Protein AF-A0A8J2F580-F1 (afdb_monomer_lite)

Foldseek 3Di:
DAEAEEEEEAEAAPFAPVRLVQWFAQVVLQVLCVVQQPNHNHYHDHGAPVRHLQALVRRLVVVLVVLQVSLLVVVVVVVVVVVVVVVVDDDPDDDDDDLDPQAEAEYEYEYEYEAAHSGLLSVLVVLLPQAPVCCCVRRNDQDQDPSGHTYRYHYDQYEYERQLDFAALLPDPSSQPSQSHQRHPPPPHGDHRPLVSSLVRHQAYEYEYEPAAPPHDVVRLVCVCVSNVAQEFEDDPPDDPGPDPDDDVVNVPCVPRGHYYYYYPCHSSRHNHDVPVSVVVSVVSVVVVVD

pLDDT: mean 84.62, std 18.16, range [32.97, 98.81]

Radius of gyration: 21.24 Å; chains: 1; bounding box: 41×41×72 Å

Sequence (291 aa):
MPRINIAMILPGNGCDEDTLVGANWYLWLAQQLQTCVPNLSSVICKPMPDPDVARASVWIPFVVKSLREEIEDHLANELEVEDVSEVVGAPVGQEHGARPPRSTKKANISLLLLGHSSGAQCLMRLAEVMDPAFLRENLCPNYNDAAGTSFEVLCTKPVFYLISPCVTHLNNSNELESGYYPKQPNGLPDKPWQWERMRGNAGKIFSICGSDDPFIPRREFDEVASCLDLVMRNNQHGNDHGDEITPNPKKENRNGFYQAIVFENKGHFMQQTCPELLQLLVQEFASWDQH

Structure (mmCIF, N/CA/C/O backbone):
data_AF-A0A8J2F580-F1
#
_entry.id   AF-A0A8J2F580-F1
#
loop_
_atom_site.group_PDB
_atom_site.id
_atom_site.type_symbol
_atom_site.label_atom_id
_atom_site.label_alt_id
_atom_site.label_comp_id
_atom_site.label_asym_id
_atom_site.label_entity_id
_atom_site.label_seq_id
_atom_site.pdbx_PDB_ins_code
_atom_site.Cartn_x
_atom_site.Cartn_y
_atom_site.Cartn_z
_atom_site.occupancy
_atom_site.B_iso_or_equiv
_atom_site.auth_seq_id
_atom_site.auth_comp_id
_atom_site.auth_asym_id
_atom_site.auth_atom_id
_atom_site.pdbx_PDB_model_num
ATOM 1 N N . MET A 1 1 ? -20.310 4.568 18.227 1.00 70.12 1 MET A N 1
ATOM 2 C CA . MET A 1 1 ? -19.281 3.514 18.128 1.00 70.12 1 MET A CA 1
ATOM 3 C C . MET A 1 1 ? -18.066 4.172 17.509 1.00 70.12 1 MET A C 1
ATOM 5 O O . MET A 1 1 ? -18.244 4.703 16.415 1.00 70.12 1 MET A O 1
ATOM 9 N N . PRO A 1 2 ? -16.913 4.229 18.195 1.00 76.25 2 PRO A N 1
ATOM 10 C CA . PRO A 1 2 ? -15.716 4.856 17.650 1.00 76.25 2 PRO A CA 1
ATOM 11 C C . PRO A 1 2 ? -15.358 4.229 16.305 1.00 76.25 2 PRO A C 1
ATOM 13 O O . PRO A 1 2 ? -15.434 3.006 16.129 1.00 76.25 2 PRO A O 1
ATOM 16 N N . ARG A 1 3 ? -15.029 5.090 15.344 1.00 86.94 3 ARG A N 1
ATOM 17 C CA . ARG A 1 3 ? -14.562 4.706 14.018 1.00 86.94 3 ARG A CA 1
ATOM 18 C C . ARG A 1 3 ? -13.135 5.208 13.874 1.00 86.94 3 ARG A C 1
ATOM 20 O O . ARG A 1 3 ? -12.896 6.408 13.920 1.00 86.94 3 ARG A O 1
ATOM 27 N N . ILE A 1 4 ? -12.220 4.263 13.721 1.00 90.81 4 ILE A N 1
ATOM 28 C CA . ILE A 1 4 ? -10.793 4.499 13.573 1.00 90.81 4 ILE A CA 1
ATOM 29 C C . ILE A 1 4 ? -10.463 4.300 12.098 1.00 90.81 4 ILE A C 1
ATOM 31 O O . ILE A 1 4 ? -10.536 3.194 11.559 1.00 90.81 4 ILE A O 1
ATOM 35 N N . ASN A 1 5 ? -10.149 5.403 11.440 1.00 93.38 5 ASN A N 1
ATOM 36 C CA . ASN A 1 5 ? -9.862 5.479 10.021 1.00 93.38 5 ASN A CA 1
ATOM 37 C C . ASN A 1 5 ? -8.364 5.747 9.872 1.00 93.38 5 ASN A C 1
ATOM 39 O O . ASN A 1 5 ? -7.904 6.832 10.219 1.00 93.38 5 ASN A O 1
ATOM 43 N N . ILE A 1 6 ? -7.603 4.767 9.386 1.00 95.06 6 ILE A N 1
ATOM 44 C CA . ILE A 1 6 ? -6.142 4.871 9.275 1.00 95.06 6 ILE A CA 1
ATOM 45 C C . ILE A 1 6 ? -5.736 4.785 7.808 1.00 95.06 6 ILE A C 1
ATOM 47 O O . ILE A 1 6 ? -6.127 3.858 7.091 1.00 95.06 6 ILE A O 1
ATOM 51 N N . ALA A 1 7 ? -4.907 5.736 7.385 1.00 97.38 7 ALA A N 1
ATOM 52 C CA . ALA A 1 7 ? -4.159 5.653 6.140 1.00 97.38 7 ALA A CA 1
ATOM 53 C C . ALA A 1 7 ? -2.706 5.269 6.437 1.00 97.38 7 ALA A C 1
ATOM 55 O O . ALA A 1 7 ? -2.102 5.825 7.350 1.00 97.38 7 ALA A O 1
ATOM 56 N N . MET A 1 8 ? -2.115 4.367 5.658 1.00 98.38 8 MET A N 1
ATOM 57 C CA . MET A 1 8 ? -0.682 4.074 5.746 1.00 98.38 8 MET A CA 1
ATOM 58 C C . MET A 1 8 ? -0.025 4.180 4.374 1.00 98.38 8 MET A C 1
ATOM 60 O O . MET A 1 8 ? -0.497 3.571 3.417 1.00 98.38 8 MET A O 1
ATOM 64 N N . ILE A 1 9 ? 1.068 4.938 4.292 1.00 98.69 9 ILE A N 1
ATOM 65 C CA . ILE A 1 9 ? 1.869 5.138 3.081 1.00 98.69 9 ILE A CA 1
ATOM 66 C C . ILE A 1 9 ? 3.188 4.375 3.239 1.00 98.69 9 ILE A C 1
ATOM 68 O O . ILE A 1 9 ? 3.976 4.664 4.138 1.00 98.69 9 ILE A O 1
ATOM 72 N N . LEU A 1 10 ? 3.422 3.403 2.356 1.00 98.56 10 LEU A N 1
ATOM 73 C CA . LEU A 1 10 ? 4.652 2.624 2.268 1.00 98.56 10 LEU A CA 1
ATOM 74 C C . LEU A 1 10 ? 5.475 3.146 1.082 1.00 98.56 10 LEU A C 1
ATOM 76 O O . LEU A 1 10 ? 4.998 3.080 -0.061 1.00 98.56 10 LEU A O 1
ATOM 80 N N . PRO A 1 11 ? 6.697 3.645 1.320 1.00 98.19 11 PRO A N 1
ATOM 81 C CA . PRO A 1 11 ? 7.556 4.121 0.251 1.00 98.19 11 PRO A CA 1
ATOM 82 C C . PRO A 1 11 ? 8.119 2.957 -0.583 1.00 98.19 11 PRO A C 1
ATOM 84 O O . PRO A 1 11 ? 8.001 1.783 -0.222 1.00 98.19 11 PRO A O 1
ATOM 87 N N . GLY A 1 12 ? 8.778 3.298 -1.690 1.00 97.25 12 GLY A N 1
ATOM 88 C CA . GLY A 1 12 ? 9.752 2.411 -2.327 1.00 97.25 12 GLY A CA 1
ATOM 89 C C . GLY A 1 12 ? 10.979 2.191 -1.436 1.00 97.25 12 GLY A C 1
ATOM 90 O O . GLY A 1 12 ? 11.160 2.877 -0.426 1.00 97.25 12 GLY A O 1
ATOM 91 N N . ASN A 1 13 ? 11.826 1.232 -1.803 1.00 96.38 13 ASN A N 1
ATOM 92 C CA . ASN A 1 13 ? 13.110 1.042 -1.137 1.00 96.38 13 ASN A CA 1
ATOM 93 C C . ASN A 1 13 ? 14.018 2.289 -1.270 1.00 96.38 13 ASN A C 1
ATOM 95 O O . ASN A 1 13 ? 13.773 3.190 -2.072 1.00 96.38 13 ASN A O 1
ATOM 99 N N . GLY A 1 14 ? 15.057 2.361 -0.442 1.00 93.75 14 GLY A N 1
ATOM 100 C CA . GLY A 1 14 ? 15.978 3.496 -0.338 1.00 93.75 14 GLY A CA 1
ATOM 101 C C . GLY A 1 14 ? 15.431 4.695 0.445 1.00 93.75 14 GLY A C 1
ATOM 102 O O . GLY A 1 14 ? 16.019 5.767 0.367 1.00 93.75 14 GLY A O 1
ATOM 103 N N . CYS A 1 15 ? 14.311 4.537 1.164 1.00 91.31 15 CYS A N 1
ATOM 104 C CA . CYS A 1 15 ? 13.717 5.580 2.010 1.00 91.31 15 CYS A CA 1
ATOM 105 C C . CYS A 1 15 ? 13.932 5.275 3.504 1.00 91.31 15 CYS A C 1
ATOM 107 O O . CYS A 1 15 ? 13.129 4.578 4.132 1.00 91.31 15 CYS A O 1
ATOM 109 N N . ASP A 1 16 ? 15.020 5.803 4.054 1.00 91.62 16 ASP A N 1
ATOM 110 C CA . ASP A 1 16 ? 15.358 5.815 5.481 1.00 91.62 16 ASP A CA 1
ATOM 111 C C . ASP A 1 16 ? 14.847 7.082 6.204 1.00 91.62 16 ASP A C 1
ATOM 113 O O . ASP A 1 16 ? 14.053 7.852 5.657 1.00 91.62 16 ASP A O 1
ATOM 117 N N . GLU A 1 17 ? 15.270 7.279 7.459 1.00 89.62 17 GLU A N 1
ATOM 118 C CA . GLU A 1 17 ? 14.898 8.436 8.291 1.00 89.62 17 GLU A CA 1
ATOM 119 C C . GLU A 1 17 ? 15.232 9.784 7.632 1.00 89.62 17 GLU A C 1
ATOM 121 O O . GLU A 1 17 ? 14.407 10.700 7.664 1.00 89.62 17 GLU A O 1
ATOM 126 N N . ASP A 1 18 ? 16.399 9.895 6.996 1.00 88.88 18 ASP A N 1
ATOM 127 C CA . ASP A 1 18 ? 16.894 11.150 6.426 1.00 88.88 18 ASP A CA 1
ATOM 128 C C . ASP A 1 18 ? 16.306 11.418 5.034 1.00 88.88 18 ASP A C 1
ATOM 130 O O . ASP A 1 18 ? 16.056 12.563 4.646 1.00 88.88 18 ASP A O 1
ATOM 134 N N . THR A 1 19 ? 16.072 10.358 4.264 1.00 90.50 19 THR A N 1
ATOM 135 C CA . THR A 1 19 ? 15.665 10.453 2.859 1.00 90.50 19 THR A CA 1
ATOM 136 C C . THR A 1 19 ? 14.156 10.523 2.678 1.00 90.50 19 THR A C 1
ATOM 138 O O . THR A 1 19 ? 13.705 11.197 1.750 1.00 90.50 19 THR A O 1
ATOM 141 N N . LEU A 1 20 ? 13.355 9.925 3.573 1.00 93.06 20 LEU A N 1
ATOM 142 C CA . LEU A 1 20 ? 11.891 9.937 3.461 1.00 93.06 20 LEU A CA 1
ATOM 143 C C . LEU A 1 20 ? 11.325 11.362 3.372 1.00 93.06 20 LEU A C 1
ATOM 145 O O . LEU A 1 20 ? 10.371 11.600 2.630 1.00 93.06 20 LEU A O 1
ATOM 149 N N . VAL A 1 21 ? 11.922 12.316 4.095 1.00 88.88 21 VAL A N 1
ATOM 150 C CA . VAL A 1 21 ? 11.420 13.696 4.191 1.00 88.88 21 VAL A CA 1
ATOM 151 C C . VAL A 1 21 ? 11.396 14.417 2.846 1.00 88.88 21 VAL A C 1
ATOM 153 O O . VAL A 1 21 ? 10.494 15.212 2.586 1.00 88.88 21 VAL A O 1
ATOM 156 N N . GLY A 1 22 ? 12.376 14.127 1.994 1.00 87.94 22 GLY A N 1
ATOM 157 C CA . GLY A 1 22 ? 12.490 14.686 0.652 1.00 87.94 22 GLY A CA 1
ATOM 158 C C . GLY A 1 22 ? 12.208 13.669 -0.449 1.00 87.94 22 GLY A C 1
ATOM 159 O O . GLY A 1 22 ? 12.564 13.930 -1.595 1.00 87.94 22 GLY A O 1
ATOM 160 N N . ALA A 1 23 ? 11.646 12.500 -0.135 1.00 91.56 23 ALA A N 1
ATOM 161 C CA . ALA A 1 23 ? 11.395 11.457 -1.119 1.00 91.56 23 ALA A CA 1
ATOM 162 C C . ALA A 1 23 ? 9.974 11.554 -1.672 1.00 91.56 23 ALA A C 1
ATOM 164 O O . ALA A 1 23 ? 8.995 11.324 -0.958 1.00 91.56 23 ALA A O 1
ATOM 165 N N . ASN A 1 24 ? 9.885 11.781 -2.984 1.00 95.88 24 ASN A N 1
ATOM 166 C CA . ASN A 1 24 ? 8.651 11.702 -3.759 1.00 95.88 24 ASN A CA 1
ATOM 167 C C . ASN A 1 24 ? 7.486 12.429 -3.053 1.00 95.88 24 ASN A C 1
ATOM 169 O O . ASN A 1 24 ? 7.663 13.448 -2.396 1.00 95.88 24 ASN A O 1
ATOM 173 N N . TRP A 1 25 ? 6.270 11.916 -3.188 1.00 97.31 25 TRP A N 1
ATOM 174 C CA . TRP A 1 25 ? 5.055 12.549 -2.690 1.00 97.31 25 TRP A CA 1
ATOM 175 C C . TRP A 1 25 ? 4.676 12.124 -1.268 1.00 97.31 25 TRP A C 1
ATOM 177 O O . TRP A 1 25 ? 3.626 12.549 -0.796 1.00 97.31 25 TRP A O 1
ATOM 187 N N . TYR A 1 26 ? 5.459 11.280 -0.586 1.00 97.62 26 TYR A N 1
ATOM 188 C CA . TYR A 1 26 ? 4.983 10.547 0.595 1.00 97.62 26 TYR A CA 1
ATOM 189 C C . TYR A 1 26 ? 4.587 11.466 1.756 1.00 97.62 26 TYR A C 1
ATOM 191 O O . TYR A 1 26 ? 3.425 11.465 2.166 1.00 97.62 26 TYR A O 1
ATOM 199 N N . LEU A 1 27 ? 5.518 12.291 2.254 1.00 96.56 27 LEU A N 1
ATOM 200 C CA . LEU A 1 27 ? 5.221 13.209 3.360 1.00 96.56 27 LEU A CA 1
ATOM 201 C C . LEU A 1 27 ? 4.248 14.309 2.950 1.00 96.56 27 LEU A C 1
ATOM 203 O O . LEU A 1 27 ? 3.363 14.660 3.730 1.00 96.56 27 LEU A O 1
ATOM 207 N N . TRP A 1 28 ? 4.382 14.829 1.728 1.00 97.31 28 TRP A N 1
ATOM 208 C CA . TRP A 1 28 ? 3.441 15.809 1.201 1.00 97.31 28 TRP A CA 1
ATOM 209 C C . TRP A 1 28 ? 2.013 15.251 1.227 1.00 97.31 28 TRP A C 1
ATOM 211 O O . TRP A 1 28 ? 1.114 15.889 1.770 1.00 97.31 28 TRP A O 1
ATOM 221 N N . LEU A 1 29 ? 1.804 14.036 0.713 1.00 97.44 29 LEU A N 1
ATOM 222 C CA . LEU A 1 29 ? 0.489 13.409 0.675 1.00 97.44 29 LEU A CA 1
ATOM 223 C C . LEU A 1 29 ? -0.026 13.136 2.086 1.00 97.44 29 LEU A C 1
ATOM 225 O O . LEU A 1 29 ? -1.194 13.402 2.350 1.00 97.44 29 LEU A O 1
ATOM 229 N N . ALA A 1 30 ? 0.831 12.664 2.996 1.00 97.06 30 ALA A N 1
ATOM 230 C CA . ALA A 1 30 ? 0.447 12.439 4.384 1.00 97.06 30 ALA A CA 1
ATOM 231 C C . ALA A 1 30 ? -0.105 13.716 5.039 1.00 97.06 30 ALA A C 1
ATOM 233 O O . ALA A 1 30 ? -1.183 13.701 5.633 1.00 97.06 30 ALA A O 1
ATOM 234 N N . GLN A 1 31 ? 0.589 14.843 4.850 1.00 96.25 31 GLN A N 1
ATOM 235 C CA . GLN A 1 31 ? 0.160 16.152 5.347 1.00 96.25 31 GLN A CA 1
ATOM 236 C C . GLN A 1 31 ? -1.157 16.611 4.708 1.00 96.25 31 GLN A C 1
ATOM 238 O O . GLN A 1 31 ? -2.032 17.132 5.403 1.00 96.25 31 GLN A O 1
ATOM 243 N N . GLN A 1 32 ? -1.320 16.415 3.395 1.00 96.69 32 GLN A N 1
ATOM 244 C CA . GLN A 1 32 ? -2.557 16.781 2.703 1.00 96.69 32 GLN A CA 1
ATOM 245 C C . GLN A 1 32 ? -3.743 15.935 3.170 1.00 96.69 32 GLN A C 1
ATOM 247 O O . GLN A 1 32 ? -4.804 16.486 3.444 1.00 96.69 32 GLN A O 1
ATOM 252 N N . LEU A 1 33 ? -3.571 14.619 3.315 1.00 95.25 33 LEU A N 1
ATOM 253 C CA . LEU A 1 33 ? -4.624 13.730 3.807 1.00 95.25 33 LEU A CA 1
ATOM 254 C C . LEU A 1 33 ? -5.063 14.122 5.219 1.00 95.25 33 LEU A C 1
ATOM 256 O O . LEU A 1 33 ? -6.258 14.278 5.455 1.00 95.25 33 LEU A O 1
ATOM 260 N N . GLN A 1 34 ? -4.110 14.378 6.119 1.00 93.31 34 GLN A N 1
ATOM 261 C CA . GLN A 1 34 ? -4.413 14.805 7.486 1.00 93.31 34 GLN A CA 1
ATOM 262 C C . GLN A 1 34 ? -5.158 16.150 7.542 1.00 93.31 34 GLN A C 1
ATOM 264 O O . GLN A 1 34 ? -5.938 16.387 8.461 1.00 93.31 34 GLN A O 1
ATOM 269 N N . THR A 1 35 ? -4.921 17.031 6.565 1.00 92.31 35 THR A N 1
ATOM 270 C CA . THR A 1 35 ? -5.541 18.364 6.498 1.00 92.31 35 THR A CA 1
ATOM 271 C C . THR A 1 35 ? -6.919 18.335 5.835 1.00 92.31 35 THR A C 1
ATOM 273 O O . THR A 1 35 ? -7.827 19.050 6.252 1.00 92.31 35 THR A O 1
ATOM 276 N N . CYS A 1 36 ? -7.076 17.550 4.769 1.00 90.00 36 CYS A N 1
ATOM 277 C CA . CYS A 1 36 ? -8.236 17.618 3.882 1.00 90.00 36 CYS A CA 1
ATOM 278 C C . CYS A 1 36 ? -9.274 16.516 4.126 1.00 90.00 36 CYS A C 1
ATOM 280 O O . CYS A 1 36 ? -10.370 16.608 3.573 1.00 90.00 36 CYS A O 1
ATOM 282 N N . VAL A 1 37 ? -8.963 15.491 4.927 1.00 89.38 37 VAL A N 1
ATOM 283 C CA . VAL A 1 37 ? -9.884 14.389 5.236 1.00 89.38 37 VAL A CA 1
ATOM 284 C C . VAL A 1 37 ? -10.330 14.485 6.702 1.00 89.38 37 VAL A C 1
ATOM 286 O O . VAL A 1 37 ? -9.620 14.015 7.588 1.00 89.38 37 VAL A O 1
ATOM 289 N N . PRO A 1 38 ? -11.508 15.074 6.991 1.00 83.88 38 PRO A N 1
ATOM 290 C CA . PRO A 1 38 ? -11.909 15.410 8.361 1.00 83.88 38 PRO A CA 1
ATOM 291 C C . PRO A 1 38 ? -12.118 14.193 9.272 1.00 83.88 38 PRO A C 1
ATOM 293 O O . PRO A 1 38 ? -11.951 14.308 10.481 1.00 83.88 38 PRO A O 1
ATOM 296 N N . ASN A 1 39 ? -12.457 13.033 8.705 1.00 86.44 39 ASN A N 1
ATOM 297 C CA . ASN A 1 39 ? -12.734 11.810 9.462 1.00 86.44 39 ASN A CA 1
ATOM 298 C C . ASN A 1 39 ? -11.556 10.826 9.465 1.00 86.44 39 ASN A C 1
ATOM 300 O O . ASN A 1 39 ? -11.742 9.658 9.798 1.00 86.44 39 ASN A O 1
ATOM 304 N N . LEU A 1 40 ? -10.359 11.264 9.069 1.00 91.75 40 LEU A N 1
ATOM 305 C CA . LEU A 1 40 ? -9.150 10.448 9.112 1.00 91.75 40 LEU A CA 1
ATOM 306 C C . LEU A 1 40 ? -8.513 10.543 10.499 1.00 91.75 40 LEU A C 1
ATOM 308 O O . LEU A 1 40 ? -8.068 11.613 10.909 1.00 91.75 40 LEU A O 1
ATOM 312 N N . SER A 1 41 ? -8.482 9.424 11.221 1.00 92.88 41 SER A N 1
ATOM 313 C CA . SER A 1 41 ? -7.955 9.363 12.587 1.00 92.88 41 SER A CA 1
ATOM 314 C C . SER A 1 41 ? -6.438 9.535 12.608 1.00 92.88 41 SER A C 1
ATOM 316 O O . SER A 1 41 ? -5.928 10.255 13.461 1.00 92.88 41 SER A O 1
ATOM 318 N N . SER A 1 42 ? -5.733 8.910 11.659 1.00 95.00 42 SER A N 1
ATOM 319 C CA . SER A 1 42 ? -4.276 9.005 11.550 1.00 95.00 42 SER A CA 1
ATOM 320 C C . SER A 1 42 ? -3.771 8.699 10.137 1.00 95.00 42 SER A C 1
ATOM 322 O O . SER A 1 42 ? -4.398 7.957 9.368 1.00 95.00 42 SER A O 1
ATOM 324 N N . VAL A 1 43 ? -2.602 9.260 9.816 1.00 97.38 43 VAL A N 1
ATOM 325 C CA . VAL A 1 43 ? -1.802 8.909 8.641 1.00 97.38 43 VAL A CA 1
ATOM 326 C C . VAL A 1 43 ? -0.421 8.431 9.070 1.00 97.38 43 VAL A C 1
ATOM 328 O O . VAL A 1 43 ? 0.416 9.209 9.525 1.00 97.38 43 VAL A O 1
ATOM 331 N N . ILE A 1 44 ? -0.142 7.152 8.843 1.00 97.94 44 ILE A N 1
ATOM 332 C CA . ILE A 1 44 ? 1.162 6.548 9.098 1.00 97.94 44 ILE A CA 1
ATOM 333 C C . ILE A 1 44 ? 2.033 6.708 7.847 1.00 97.94 44 ILE A C 1
ATOM 335 O O . ILE A 1 44 ? 1.797 6.073 6.820 1.00 97.94 44 ILE A O 1
ATOM 339 N N . CYS A 1 45 ? 3.076 7.529 7.941 1.00 97.69 45 CYS A N 1
ATOM 340 C CA . CYS A 1 45 ? 4.123 7.648 6.927 1.00 97.69 45 CYS A CA 1
ATOM 341 C C . CYS A 1 45 ? 5.478 7.725 7.639 1.00 97.69 45 CYS A C 1
ATOM 343 O O . CYS A 1 45 ? 5.914 8.798 8.053 1.00 97.69 45 CYS A O 1
ATOM 345 N N . LYS A 1 46 ? 6.098 6.561 7.856 1.00 95.50 46 LYS A N 1
ATOM 346 C CA . LYS A 1 46 ? 7.308 6.386 8.674 1.00 95.50 46 LYS A CA 1
ATOM 347 C C . LYS A 1 46 ? 8.406 5.706 7.840 1.00 95.50 46 LYS A C 1
ATOM 349 O O . LYS A 1 46 ? 8.074 4.980 6.901 1.00 95.50 46 LYS A O 1
ATOM 354 N N . PRO A 1 47 ? 9.692 5.933 8.155 1.00 95.62 47 PRO A N 1
ATOM 355 C CA . PRO A 1 47 ? 10.795 5.264 7.474 1.00 95.62 47 PRO A CA 1
ATOM 356 C C . PRO A 1 47 ? 10.720 3.757 7.702 1.00 95.62 47 PRO A C 1
ATOM 358 O O . PRO A 1 47 ? 10.338 3.294 8.781 1.00 95.62 47 PRO A O 1
ATOM 361 N N . MET A 1 48 ? 11.067 2.994 6.669 1.00 96.50 48 MET A N 1
ATOM 362 C CA . MET A 1 48 ? 10.976 1.540 6.721 1.00 96.50 48 MET A CA 1
ATOM 363 C C . MET A 1 48 ? 12.302 0.941 7.211 1.00 96.50 48 MET A C 1
ATOM 365 O O . MET A 1 48 ? 13.365 1.359 6.749 1.00 96.50 48 MET A O 1
ATOM 369 N N . PRO A 1 49 ? 12.281 -0.059 8.112 1.00 96.94 49 PRO A N 1
ATOM 370 C CA . PRO A 1 49 ? 13.493 -0.796 8.479 1.00 96.94 49 PRO A CA 1
ATOM 371 C C . PRO A 1 49 ? 14.048 -1.567 7.274 1.00 96.94 49 PRO A C 1
ATOM 373 O O . PRO A 1 49 ? 13.271 -1.989 6.431 1.00 96.94 49 PRO A O 1
ATOM 376 N N . ASP A 1 50 ? 15.360 -1.819 7.200 1.00 97.50 50 ASP A N 1
ATOM 377 C CA . ASP A 1 50 ? 15.993 -2.421 6.001 1.00 97.50 50 ASP A CA 1
ATOM 378 C C . ASP A 1 50 ? 15.610 -1.664 4.707 1.00 97.50 50 ASP A C 1
ATOM 380 O O . ASP A 1 50 ? 15.043 -2.260 3.786 1.00 97.50 50 ASP A O 1
ATOM 384 N N . PRO A 1 51 ? 15.837 -0.335 4.648 1.00 97.12 51 PRO A N 1
ATOM 385 C CA . PRO A 1 51 ? 15.307 0.507 3.581 1.00 97.12 51 PRO A CA 1
ATOM 386 C C . PRO A 1 51 ? 15.883 0.131 2.215 1.00 97.12 51 PRO A C 1
ATOM 388 O O . PRO A 1 51 ? 15.157 0.204 1.235 1.00 97.12 51 PRO A O 1
ATOM 391 N N . ASP A 1 52 ? 17.136 -0.321 2.134 1.00 96.38 52 ASP A N 1
ATOM 392 C CA . ASP A 1 52 ? 17.818 -0.593 0.860 1.00 96.38 52 ASP A CA 1
ATOM 393 C C . ASP A 1 52 ? 17.291 -1.844 0.142 1.00 96.38 52 ASP A C 1
ATOM 395 O O . ASP A 1 52 ? 17.008 -1.824 -1.062 1.00 96.38 52 ASP A O 1
ATOM 399 N N . VAL A 1 53 ? 17.157 -2.951 0.878 1.00 97.56 53 VAL A N 1
ATOM 400 C CA . VAL A 1 53 ? 16.729 -4.244 0.312 1.00 97.56 53 VAL A CA 1
ATOM 401 C C . VAL A 1 53 ? 15.218 -4.423 0.402 1.00 97.56 53 VAL A C 1
ATOM 403 O O . VAL A 1 53 ? 14.630 -5.162 -0.385 1.00 97.56 53 VAL A O 1
ATOM 406 N N . ALA A 1 54 ? 14.580 -3.737 1.350 1.00 98.00 54 ALA A N 1
ATOM 407 C CA . ALA A 1 54 ? 13.149 -3.785 1.582 1.00 98.00 54 ALA A CA 1
ATOM 408 C C . ALA A 1 54 ? 12.605 -5.201 1.816 1.00 98.00 54 ALA A C 1
ATOM 410 O O . ALA A 1 54 ? 11.555 -5.559 1.282 1.00 98.00 54 ALA A O 1
ATOM 411 N N . ARG A 1 55 ? 13.305 -6.046 2.590 1.00 98.31 55 ARG A N 1
ATOM 412 C CA . ARG A 1 55 ? 12.923 -7.461 2.719 1.00 98.31 55 ARG A CA 1
ATOM 413 C C . ARG A 1 55 ? 11.503 -7.639 3.238 1.00 98.31 55 ARG A C 1
ATOM 415 O O . ARG A 1 55 ? 11.141 -7.132 4.299 1.00 98.31 55 ARG A O 1
ATOM 422 N N . ALA A 1 56 ? 10.742 -8.501 2.569 1.00 98.19 56 ALA A N 1
ATOM 423 C CA . ALA A 1 56 ? 9.396 -8.898 2.968 1.00 98.19 56 ALA A CA 1
ATOM 424 C C . ALA A 1 56 ? 9.350 -9.441 4.405 1.00 98.19 56 ALA A C 1
ATOM 426 O O . ALA A 1 56 ? 8.406 -9.171 5.144 1.00 98.19 56 ALA A O 1
ATOM 427 N N . SER A 1 57 ? 10.385 -10.181 4.819 1.00 97.62 57 SER A N 1
ATOM 428 C CA . SER A 1 57 ? 10.522 -10.723 6.177 1.00 97.62 57 SER A CA 1
ATOM 429 C C . SER A 1 57 ? 10.724 -9.655 7.256 1.00 97.62 57 SER A C 1
ATOM 431 O O . SER A 1 57 ? 10.572 -9.965 8.434 1.00 97.62 57 SER A O 1
ATOM 433 N N . VAL A 1 58 ? 11.047 -8.420 6.868 1.00 98.38 58 VAL A N 1
ATOM 434 C CA . VAL A 1 58 ? 11.266 -7.277 7.760 1.00 98.38 58 VAL A CA 1
ATOM 435 C C . VAL A 1 58 ? 10.103 -6.286 7.655 1.00 98.38 58 VAL A C 1
ATOM 437 O O . VAL A 1 58 ? 9.514 -5.916 8.670 1.00 98.38 58 VAL A O 1
ATOM 440 N N . TRP A 1 59 ? 9.716 -5.904 6.435 1.00 98.50 59 TRP A N 1
ATOM 441 C CA . TRP A 1 59 ? 8.679 -4.899 6.189 1.00 98.50 59 TRP A CA 1
ATOM 442 C C . TRP A 1 59 ? 7.282 -5.377 6.572 1.00 98.50 59 TRP A C 1
ATOM 444 O O . TRP A 1 59 ? 6.550 -4.626 7.207 1.00 98.50 59 TRP A O 1
ATOM 454 N N . ILE A 1 60 ? 6.901 -6.618 6.242 1.00 98.50 60 ILE A N 1
ATOM 455 C CA . ILE A 1 60 ? 5.550 -7.121 6.544 1.00 98.50 60 ILE A CA 1
ATOM 456 C C . ILE A 1 60 ? 5.292 -7.125 8.062 1.00 98.50 60 ILE A C 1
ATOM 458 O O . ILE A 1 60 ? 4.286 -6.547 8.480 1.00 98.50 60 ILE A O 1
ATOM 462 N N . PRO A 1 61 ? 6.174 -7.692 8.917 1.00 98.12 61 PRO A N 1
ATOM 463 C CA . PRO A 1 61 ? 5.998 -7.602 10.366 1.00 98.12 61 PRO A CA 1
ATOM 464 C C . PRO A 1 61 ? 5.979 -6.164 10.889 1.00 98.12 61 PRO A C 1
ATOM 466 O O . PRO A 1 61 ? 5.181 -5.857 11.772 1.00 98.12 61 PRO A O 1
ATOM 469 N N . PHE A 1 62 ? 6.823 -5.283 10.343 1.00 98.06 62 PHE A N 1
ATOM 470 C CA . PHE A 1 62 ? 6.856 -3.875 10.735 1.00 98.06 62 PHE A CA 1
ATOM 471 C C . PHE A 1 62 ? 5.527 -3.167 10.442 1.00 98.06 62 PHE A C 1
ATOM 473 O O . PHE A 1 62 ? 4.968 -2.549 11.340 1.00 98.06 62 PHE A O 1
ATOM 480 N N . VAL A 1 63 ? 4.971 -3.332 9.238 1.00 98.31 63 VAL A N 1
ATOM 481 C CA . VAL A 1 63 ? 3.677 -2.749 8.843 1.00 98.31 63 VAL A CA 1
ATOM 482 C C . VAL A 1 63 ? 2.555 -3.204 9.770 1.00 98.31 63 VAL A C 1
ATOM 484 O O . VAL A 1 63 ? 1.791 -2.385 10.274 1.00 98.31 63 VAL A O 1
ATOM 487 N N . VAL A 1 64 ? 2.473 -4.510 10.031 1.00 97.12 64 VAL A N 1
ATOM 488 C CA . VAL A 1 64 ? 1.446 -5.089 10.910 1.00 97.12 64 VAL A CA 1
ATOM 489 C C . VAL A 1 64 ? 1.573 -4.538 12.327 1.00 97.12 64 VAL A C 1
ATOM 491 O O . VAL A 1 64 ? 0.571 -4.159 12.930 1.00 97.12 64 VAL A O 1
ATOM 494 N N . LYS A 1 65 ? 2.803 -4.454 12.842 1.00 96.38 65 LYS A N 1
ATOM 495 C CA . LYS A 1 65 ? 3.086 -3.881 14.156 1.00 96.38 65 LYS A CA 1
ATOM 496 C C . LYS A 1 65 ? 2.680 -2.405 14.223 1.00 96.38 65 LYS A C 1
ATOM 498 O O . LYS A 1 65 ? 1.962 -2.037 15.142 1.00 96.38 65 LYS A O 1
ATOM 503 N N . SER A 1 66 ? 3.082 -1.587 13.249 1.00 97.00 66 SER A N 1
ATOM 504 C CA . SER A 1 66 ? 2.758 -0.155 13.226 1.00 97.00 66 SER A CA 1
ATOM 505 C C . SER A 1 66 ? 1.257 0.105 13.155 1.00 97.00 66 SER A C 1
ATOM 507 O O . SER A 1 66 ? 0.767 0.981 13.855 1.00 97.00 66 SER A O 1
ATOM 509 N N . LEU A 1 67 ? 0.520 -0.667 12.349 1.00 96.06 67 LEU A N 1
ATOM 510 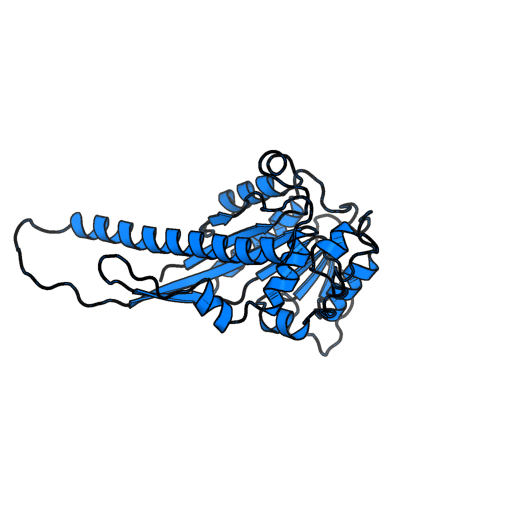C CA . LEU A 1 67 ? -0.940 -0.572 12.298 1.00 96.06 67 LEU A CA 1
ATOM 511 C C . LEU A 1 67 ? -1.569 -0.923 13.647 1.00 96.06 67 LEU A C 1
ATOM 513 O O . LEU A 1 67 ? -2.470 -0.227 14.098 1.00 96.06 67 LEU A O 1
ATOM 517 N N . ARG A 1 68 ? -1.099 -1.995 14.290 1.00 93.38 68 ARG A N 1
ATOM 518 C CA . ARG A 1 68 ? -1.602 -2.421 15.597 1.00 93.38 68 ARG A CA 1
ATOM 519 C C . ARG A 1 68 ? -1.363 -1.364 16.675 1.00 93.38 68 ARG A C 1
ATOM 521 O O . ARG A 1 68 ? -2.299 -1.049 17.397 1.00 93.38 68 ARG A O 1
ATOM 528 N N . GLU A 1 69 ? -0.145 -0.836 16.771 1.00 93.62 69 GLU A N 1
ATOM 529 C CA . GLU A 1 69 ? 0.210 0.192 17.760 1.00 93.62 69 GLU A CA 1
ATOM 530 C C . GLU A 1 69 ? -0.669 1.440 17.587 1.00 93.62 69 GLU A C 1
ATOM 532 O O . GLU A 1 69 ? -1.262 1.906 18.551 1.00 93.62 69 GLU A O 1
ATOM 537 N N . GLU A 1 70 ? -0.869 1.901 16.349 1.00 94.31 70 GLU A N 1
ATOM 538 C CA . GLU A 1 70 ? -1.731 3.057 16.067 1.00 94.31 70 GLU A CA 1
ATOM 539 C C . GLU A 1 70 ? -3.198 2.815 16.475 1.00 94.31 70 GLU A C 1
ATOM 541 O O . GLU A 1 70 ? -3.876 3.697 17.004 1.00 94.31 70 GLU A O 1
ATOM 546 N N . ILE A 1 71 ? -3.705 1.600 16.246 1.00 91.25 71 ILE A N 1
ATOM 547 C CA . ILE A 1 71 ? -5.054 1.204 16.664 1.00 91.25 71 ILE A CA 1
ATOM 548 C C . ILE A 1 71 ? -5.166 1.193 18.191 1.00 91.25 71 ILE A C 1
ATOM 550 O O . ILE A 1 71 ? -6.143 1.709 18.734 1.00 91.25 71 ILE A O 1
ATOM 554 N N . GLU A 1 72 ? -4.193 0.595 18.880 1.00 89.44 72 GLU A N 1
ATOM 555 C CA . GLU A 1 72 ? -4.159 0.514 20.342 1.00 89.44 72 GLU A CA 1
ATOM 556 C C . GLU A 1 72 ? -4.103 1.916 20.973 1.00 89.44 72 GLU A C 1
ATOM 558 O O . GLU A 1 72 ? -4.851 2.179 21.917 1.00 89.44 72 GLU A O 1
ATOM 563 N N . ASP A 1 73 ? -3.321 2.835 20.399 1.00 90.38 73 ASP A N 1
ATOM 564 C CA . ASP A 1 73 ? -3.229 4.229 20.845 1.00 90.38 73 ASP A CA 1
ATOM 565 C C . ASP A 1 73 ? -4.570 4.968 20.698 1.00 90.38 73 ASP A C 1
ATOM 567 O O . ASP A 1 73 ? -5.024 5.645 21.624 1.00 90.38 73 ASP A O 1
ATOM 571 N N . HIS A 1 74 ? -5.269 4.805 19.569 1.00 89.44 74 HIS A N 1
ATOM 572 C CA . HIS A 1 74 ? -6.600 5.395 19.393 1.00 89.44 74 HIS A CA 1
ATOM 573 C C . HIS A 1 74 ? -7.632 4.825 20.371 1.00 89.44 74 HIS A C 1
ATOM 575 O O . HIS A 1 74 ? -8.421 5.582 20.933 1.00 89.44 74 HIS A O 1
ATOM 581 N N . LEU A 1 75 ? -7.629 3.509 20.599 1.00 86.44 75 LEU A N 1
ATOM 582 C CA . LEU A 1 75 ? -8.540 2.878 21.558 1.00 86.44 75 LEU A CA 1
ATOM 583 C C . LEU A 1 75 ? -8.275 3.339 22.997 1.00 86.44 75 LEU A C 1
ATOM 585 O O . LEU A 1 75 ? -9.228 3.516 23.755 1.00 86.44 75 LEU A O 1
ATOM 589 N N . ALA A 1 76 ? -7.009 3.552 23.366 1.00 84.44 76 ALA A N 1
ATOM 590 C CA . ALA A 1 76 ? -6.635 4.083 24.674 1.00 84.44 76 ALA A CA 1
ATOM 591 C C . ALA A 1 76 ? -7.154 5.518 24.871 1.00 84.44 76 ALA A C 1
ATOM 593 O O . ALA A 1 76 ? -7.785 5.809 25.887 1.00 84.44 76 ALA A O 1
ATOM 594 N N . ASN A 1 77 ? -6.977 6.386 23.871 1.00 83.69 77 ASN A N 1
ATOM 595 C CA . ASN A 1 77 ? -7.435 7.779 23.927 1.00 83.69 77 ASN A CA 1
ATOM 596 C C . ASN A 1 77 ? -8.966 7.902 24.056 1.00 83.69 77 ASN A C 1
ATOM 598 O O . ASN A 1 77 ? -9.459 8.790 24.749 1.00 83.69 77 ASN A O 1
ATOM 602 N N . GLU A 1 78 ? -9.732 6.996 23.437 1.00 78.00 78 GLU A N 1
ATOM 603 C CA . GLU A 1 78 ? -11.198 6.960 23.574 1.00 78.00 78 GLU A CA 1
ATOM 604 C C . GLU A 1 78 ? -11.658 6.669 25.014 1.00 78.00 78 GLU A C 1
ATOM 606 O O . GLU A 1 78 ? -12.740 7.096 25.415 1.00 78.00 78 GLU A O 1
ATOM 611 N N . LEU A 1 79 ? -10.858 5.952 25.808 1.00 71.81 79 LEU A N 1
ATOM 612 C CA . LEU A 1 79 ? -11.173 5.689 27.214 1.00 71.81 79 LEU A CA 1
ATOM 613 C C . LEU A 1 79 ? -10.893 6.910 28.101 1.00 71.81 79 LEU A C 1
ATOM 615 O O . LEU A 1 79 ? -11.702 7.219 28.973 1.00 71.81 79 LEU A O 1
ATOM 619 N N . GLU A 1 80 ? -9.799 7.637 27.851 1.00 69.00 80 GLU A N 1
ATOM 620 C CA . GLU A 1 80 ? -9.422 8.809 28.656 1.00 69.00 80 GLU A CA 1
ATOM 621 C C . GLU A 1 80 ? -10.436 9.962 28.547 1.00 69.00 80 GLU A C 1
ATOM 623 O O . GLU A 1 80 ? -10.701 10.657 29.529 1.00 69.00 80 GLU A O 1
ATOM 628 N N . VAL A 1 81 ? -11.042 10.166 27.370 1.00 60.91 81 VAL A N 1
ATOM 629 C CA . VAL A 1 81 ? -12.033 11.238 27.153 1.00 60.91 81 VAL A CA 1
ATOM 630 C C . VAL A 1 81 ? -13.309 11.018 27.976 1.00 60.91 81 VAL A C 1
ATOM 632 O O . VAL A 1 81 ? -13.898 11.984 28.473 1.00 60.91 81 VAL A O 1
ATOM 635 N N . GLU A 1 82 ? -13.740 9.767 28.154 1.00 59.75 82 GLU A N 1
ATOM 636 C CA . GLU A 1 82 ? -14.940 9.454 28.937 1.00 59.75 82 GLU A CA 1
ATOM 637 C C . GLU A 1 82 ? -14.727 9.685 30.439 1.00 59.75 82 GLU A C 1
ATOM 639 O O . GLU A 1 82 ? -15.573 10.336 31.061 1.00 59.75 82 GLU A O 1
ATOM 644 N N . ASP A 1 83 ? -13.586 9.260 30.994 1.00 58.25 83 ASP A N 1
ATOM 645 C CA . ASP A 1 83 ? -13.256 9.445 32.418 1.00 58.25 83 ASP A CA 1
ATOM 646 C C . ASP A 1 83 ? -13.294 10.929 32.820 1.00 58.25 83 ASP A C 1
ATOM 648 O O . ASP A 1 83 ? -13.790 11.290 33.888 1.00 58.25 83 ASP A O 1
ATOM 652 N N . VAL A 1 84 ? -12.842 11.833 31.944 1.00 58.84 84 VAL A N 1
ATOM 653 C CA . VAL A 1 84 ? -12.901 13.281 32.207 1.00 58.84 84 VAL A CA 1
ATOM 654 C C . VAL A 1 84 ? -14.338 13.812 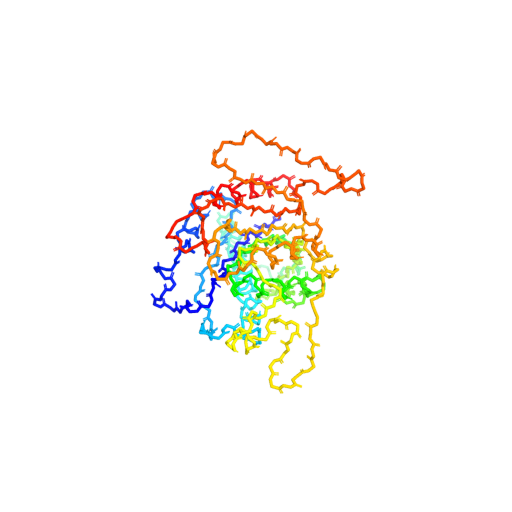32.127 1.00 58.84 84 VAL A C 1
ATOM 656 O O . VAL A 1 84 ? -14.706 14.710 32.887 1.00 58.84 84 VAL A O 1
ATOM 659 N N . SER A 1 85 ? -15.172 13.262 31.240 1.00 55.59 85 SER A N 1
ATOM 660 C CA . SER A 1 85 ? -16.565 13.696 31.069 1.00 55.59 85 SER A CA 1
ATOM 661 C C . SER A 1 85 ? -17.479 13.293 32.235 1.00 55.59 85 SER A C 1
ATOM 663 O O . SER A 1 85 ? -18.373 14.063 32.597 1.00 55.59 85 SER A O 1
ATOM 665 N N . GLU A 1 86 ? -17.227 12.150 32.884 1.00 54.97 86 GLU A N 1
ATOM 666 C CA . GLU A 1 86 ? -17.991 11.708 34.062 1.00 54.97 86 GLU A CA 1
ATOM 667 C C . GLU A 1 86 ? -17.650 12.520 35.327 1.00 54.97 86 GLU A C 1
ATOM 669 O O . GLU A 1 86 ? -18.518 12.768 36.170 1.00 54.97 86 GLU A O 1
ATOM 674 N N . VAL A 1 87 ? -16.416 13.019 35.446 1.00 53.69 87 VAL A N 1
ATOM 675 C CA . VAL A 1 87 ? -15.947 13.753 36.638 1.00 53.69 87 VAL A CA 1
ATOM 676 C C . VAL A 1 87 ? -16.529 15.174 36.740 1.00 53.69 87 VAL A C 1
ATOM 678 O O . VAL A 1 87 ? -16.627 15.725 37.837 1.00 53.69 87 VAL A O 1
ATOM 681 N N . VAL A 1 88 ? -16.992 15.777 35.640 1.00 51.59 88 VAL A N 1
ATOM 682 C CA . VAL A 1 88 ? -17.468 17.181 35.619 1.00 51.59 88 VAL A CA 1
ATOM 683 C C . VAL A 1 88 ? -18.941 17.337 36.061 1.00 51.59 88 VAL A C 1
ATOM 685 O O . VAL A 1 88 ? -19.432 18.458 36.200 1.00 51.59 88 VAL A O 1
ATOM 688 N N . GLY A 1 89 ? -19.656 16.244 36.358 1.00 50.31 89 GLY A N 1
ATOM 689 C CA . GLY A 1 89 ? -21.093 16.280 36.683 1.00 50.31 89 GLY A CA 1
ATOM 690 C C . GLY A 1 89 ? -21.519 15.760 38.061 1.00 50.31 89 GLY A C 1
ATOM 691 O O . GLY A 1 89 ? -22.697 15.885 38.403 1.00 50.31 89 GLY A O 1
ATOM 692 N N . ALA A 1 90 ? -20.626 15.168 38.859 1.00 47.47 90 ALA A N 1
ATOM 693 C CA . ALA A 1 90 ? -21.035 14.437 40.061 1.00 47.47 90 ALA A CA 1
ATOM 694 C C . ALA A 1 90 ? -20.994 15.303 41.343 1.00 47.47 90 ALA A C 1
ATOM 696 O O . ALA A 1 90 ? -19.961 15.907 41.646 1.00 47.47 90 ALA A O 1
ATOM 697 N N . PRO A 1 91 ? -22.073 15.349 42.156 1.00 48.53 91 PRO A N 1
ATOM 698 C CA . PRO A 1 91 ? -22.018 15.927 43.494 1.00 48.53 91 PRO A CA 1
ATOM 699 C C . PRO A 1 91 ? -21.025 15.145 44.357 1.00 48.53 91 PRO A C 1
ATOM 701 O O . PRO A 1 91 ? -21.076 13.917 44.425 1.00 48.53 91 PRO A O 1
ATOM 704 N N . VAL A 1 92 ? -20.141 15.864 45.047 1.00 50.34 92 VAL A N 1
ATOM 705 C CA . VAL A 1 92 ? -19.181 15.288 45.993 1.00 50.34 92 VAL A CA 1
ATOM 706 C C . VAL A 1 92 ? -19.943 14.606 47.130 1.00 50.34 92 VAL A C 1
ATOM 708 O O . VAL A 1 92 ? -20.488 15.273 48.009 1.00 50.34 92 VAL A O 1
ATOM 711 N N . GLY A 1 93 ? -19.962 13.275 47.118 1.00 52.19 93 GLY A N 1
ATOM 712 C CA . GLY A 1 93 ? -20.373 12.472 48.263 1.00 52.19 93 GLY A CA 1
ATOM 713 C C . GLY A 1 93 ? -21.163 11.225 47.900 1.00 52.19 93 GLY A C 1
ATOM 714 O O . GLY A 1 93 ? -22.384 11.243 47.991 1.00 52.19 93 GLY A O 1
ATOM 715 N N . GLN A 1 94 ? -20.462 10.135 47.577 1.00 42.56 94 GLN A N 1
ATOM 716 C CA . GLN A 1 94 ? -20.821 8.771 47.991 1.00 42.56 94 GLN A CA 1
ATOM 717 C C . GLN A 1 94 ? -19.702 7.795 47.594 1.00 42.56 94 GLN A C 1
ATOM 719 O O . GLN A 1 94 ? -19.571 7.404 46.439 1.00 42.56 94 GLN A O 1
ATOM 724 N N . GLU A 1 95 ? -18.892 7.382 48.571 1.00 50.50 95 GLU A N 1
ATOM 725 C CA . GLU A 1 95 ? -18.058 6.185 48.453 1.00 50.50 95 GLU A CA 1
ATOM 726 C C . GLU A 1 95 ? -18.968 4.955 48.526 1.00 50.50 95 GLU A C 1
ATOM 728 O O . GLU A 1 95 ? -19.422 4.582 49.609 1.00 50.50 95 GLU A O 1
ATOM 733 N N . HIS A 1 96 ? -19.243 4.311 47.391 1.00 44.81 96 HIS A N 1
ATOM 734 C CA . HIS A 1 96 ? -19.799 2.959 47.352 1.00 44.81 96 HIS A CA 1
ATOM 735 C C . HIS A 1 96 ? -18.939 2.062 46.467 1.00 44.81 96 HIS A C 1
ATOM 737 O O . HIS A 1 96 ? -18.826 2.246 45.258 1.00 44.81 96 HIS A O 1
ATOM 743 N N . GLY A 1 97 ? -18.329 1.070 47.116 1.00 50.78 97 GLY A N 1
ATOM 744 C CA . GLY A 1 97 ? -17.606 -0.008 46.472 1.00 50.78 97 GLY A CA 1
ATOM 745 C C . GLY A 1 97 ? -18.540 -0.885 45.644 1.00 50.78 97 GLY A C 1
ATOM 746 O O . GLY A 1 97 ? -19.339 -1.643 46.181 1.00 50.78 97 GLY A O 1
ATOM 747 N N . ALA A 1 98 ? -18.371 -0.816 44.332 1.00 46.22 98 ALA A N 1
ATOM 748 C CA . ALA A 1 98 ? -18.601 -1.902 43.394 1.00 46.22 98 ALA A CA 1
ATOM 749 C C . ALA A 1 98 ? -17.736 -1.592 42.170 1.00 46.22 98 ALA A C 1
ATOM 751 O O . ALA A 1 98 ? -17.889 -0.537 41.560 1.00 46.22 98 ALA A O 1
ATOM 752 N N . ARG A 1 99 ? -16.791 -2.477 41.828 1.00 50.25 99 ARG A N 1
ATOM 753 C CA . ARG A 1 99 ? -16.039 -2.348 40.572 1.00 50.25 99 ARG A CA 1
ATOM 754 C C . ARG A 1 99 ? -17.080 -2.396 39.440 1.00 50.25 99 ARG A C 1
ATOM 756 O O . ARG A 1 99 ? -17.869 -3.347 39.447 1.00 50.25 99 ARG A O 1
ATOM 763 N N . PRO A 1 100 ? -17.148 -1.395 38.543 1.00 51.28 100 PRO A N 1
ATOM 764 C CA . PRO A 1 100 ? -18.166 -1.366 37.501 1.00 51.28 100 PRO A CA 1
ATOM 765 C C . PRO A 1 100 ? -18.113 -2.662 36.675 1.00 51.28 100 PRO A C 1
ATOM 767 O O . PRO A 1 100 ? -17.048 -3.284 36.563 1.00 51.28 100 PRO A O 1
ATOM 770 N N . PRO A 1 101 ? -19.257 -3.137 36.153 1.00 50.84 101 PRO A N 1
ATOM 771 C CA . PRO A 1 101 ? -19.297 -4.366 35.375 1.00 50.84 101 PRO A CA 1
ATOM 772 C C . PRO A 1 101 ? -18.353 -4.254 34.175 1.00 50.84 101 PRO A C 1
ATOM 774 O O . PRO A 1 101 ? -18.262 -3.194 33.559 1.00 50.84 101 PRO A O 1
ATOM 777 N N . ARG A 1 102 ? -17.679 -5.361 33.826 1.00 57.50 102 ARG A N 1
ATOM 778 C CA . ARG A 1 102 ? -16.915 -5.476 32.574 1.00 57.50 102 ARG A CA 1
ATOM 779 C C . ARG A 1 102 ? -17.830 -5.085 31.418 1.00 57.50 102 ARG A C 1
ATOM 781 O O . ARG A 1 102 ? -18.732 -5.848 31.073 1.00 57.50 102 ARG A O 1
ATOM 788 N N . SER A 1 103 ? -17.622 -3.905 30.852 1.00 69.62 103 SER A N 1
ATOM 789 C CA . SER A 1 103 ? -18.308 -3.481 29.644 1.00 69.62 103 SER A CA 1
ATOM 790 C C . SER A 1 103 ? -17.438 -3.863 28.446 1.00 69.62 103 SER A C 1
ATOM 792 O O . SER A 1 103 ? -16.211 -3.721 28.457 1.00 69.62 103 SER A O 1
ATOM 794 N N . THR A 1 104 ? -18.071 -4.438 27.428 1.00 74.50 104 THR A N 1
ATOM 795 C CA . THR A 1 104 ? -17.436 -4.651 26.128 1.00 74.50 104 THR A CA 1
ATOM 796 C C . THR A 1 104 ? -17.922 -3.547 25.208 1.00 74.50 104 THR A C 1
ATOM 798 O O . THR A 1 104 ? -19.110 -3.475 24.887 1.00 74.50 104 THR A O 1
ATOM 801 N N . LYS A 1 105 ? -17.005 -2.667 24.811 1.00 80.69 105 LYS A N 1
ATOM 802 C CA . LYS A 1 105 ? -17.239 -1.638 23.799 1.00 80.69 105 LYS A CA 1
ATOM 803 C C . LYS A 1 105 ? -16.963 -2.218 22.418 1.00 80.69 105 LYS A C 1
ATOM 805 O O . LYS A 1 105 ? -16.287 -3.233 22.287 1.00 80.69 105 LYS A O 1
ATOM 810 N N . LYS A 1 106 ? -17.485 -1.576 21.377 1.00 84.44 106 LYS A N 1
ATOM 811 C CA . LYS A 1 106 ? -17.173 -1.931 19.989 1.00 84.44 106 LYS A CA 1
ATOM 812 C C . LYS A 1 106 ? -16.408 -0.790 19.332 1.00 84.44 106 LYS A C 1
ATOM 814 O O . LYS A 1 106 ? -16.753 0.363 19.577 1.00 84.44 106 LYS A O 1
ATOM 819 N N . ALA A 1 107 ? -15.436 -1.097 18.479 1.00 85.31 107 ALA A N 1
ATOM 820 C CA . ALA A 1 107 ? -14.761 -0.120 17.620 1.00 85.31 107 ALA A CA 1
ATOM 821 C C . ALA A 1 107 ? -14.716 -0.610 16.168 1.00 85.31 107 ALA A C 1
ATOM 823 O O . ALA A 1 107 ? -14.586 -1.806 15.927 1.00 85.31 107 ALA A O 1
ATOM 824 N N . ASN A 1 108 ? -14.880 0.296 15.203 1.00 88.81 108 ASN A N 1
ATOM 825 C CA . ASN A 1 108 ? -14.834 -0.021 13.774 1.00 88.81 108 ASN A CA 1
ATOM 826 C C . ASN A 1 108 ? -13.509 0.473 13.222 1.00 88.81 108 ASN A C 1
ATOM 828 O O . ASN A 1 108 ? -13.168 1.632 13.446 1.00 88.81 108 ASN A O 1
ATOM 832 N N . ILE A 1 109 ? -12.813 -0.371 12.469 1.00 90.00 109 ILE A N 1
ATOM 833 C CA . ILE A 1 109 ? -11.539 -0.011 11.852 1.00 90.00 109 ILE A CA 1
ATOM 834 C C . ILE A 1 109 ? -11.658 -0.076 10.338 1.00 90.00 109 ILE A C 1
ATOM 836 O O . ILE A 1 109 ? -12.071 -1.096 9.772 1.00 90.00 109 ILE A O 1
ATOM 840 N N . SER A 1 110 ? -11.252 1.013 9.696 1.00 92.44 110 SER A N 1
ATOM 841 C CA . SER A 1 110 ? -11.115 1.122 8.248 1.00 92.44 110 SER A CA 1
ATOM 842 C C . SER A 1 110 ? -9.665 1.426 7.911 1.00 92.44 110 SER A C 1
ATOM 844 O O . SER A 1 110 ? -9.068 2.352 8.461 1.00 92.44 110 SER A O 1
ATOM 846 N N . LEU A 1 111 ? -9.099 0.627 7.008 1.00 94.69 111 LEU A N 1
ATOM 847 C CA . LEU A 1 111 ? -7.703 0.734 6.599 1.00 94.69 111 LEU A CA 1
ATOM 848 C C . LEU A 1 111 ? -7.621 1.098 5.120 1.00 94.69 111 LEU A C 1
ATOM 850 O O . LEU A 1 111 ? -8.186 0.396 4.276 1.00 94.69 111 LEU A O 1
ATOM 854 N N . LEU A 1 112 ? -6.868 2.154 4.816 1.00 96.12 112 LEU A N 1
ATOM 855 C CA . LEU A 1 112 ? -6.448 2.502 3.464 1.00 96.12 112 LEU A CA 1
ATOM 856 C C . LEU A 1 112 ? -4.924 2.408 3.393 1.00 96.12 112 LEU A C 1
ATOM 858 O O . LEU A 1 112 ? -4.205 3.158 4.046 1.00 96.12 112 LEU A O 1
ATOM 862 N N . LEU A 1 113 ? -4.424 1.463 2.606 1.00 98.25 113 LEU A N 1
ATOM 863 C CA . LEU A 1 113 ? -3.003 1.151 2.514 1.00 98.25 113 LEU A CA 1
ATOM 864 C C . LEU A 1 113 ? -2.497 1.529 1.125 1.00 98.25 113 LEU A C 1
ATOM 866 O O . LEU A 1 113 ? -2.992 1.014 0.123 1.00 98.25 113 LEU A O 1
ATOM 870 N N . LEU A 1 114 ? -1.510 2.418 1.061 1.00 98.44 114 LEU A N 1
ATOM 871 C CA . LEU A 1 114 ? -0.874 2.863 -0.172 1.00 98.44 114 LEU A CA 1
ATOM 872 C C . LEU A 1 114 ? 0.570 2.398 -0.190 1.00 98.44 114 LEU A C 1
ATOM 874 O O . LEU A 1 114 ? 1.304 2.630 0.763 1.00 98.44 114 LEU A O 1
ATOM 878 N N . GLY A 1 115 ? 0.990 1.766 -1.275 1.00 98.62 115 GLY A N 1
ATOM 879 C CA . GLY A 1 115 ? 2.353 1.289 -1.440 1.00 98.62 115 GLY A CA 1
ATOM 880 C C . GLY A 1 115 ? 2.901 1.752 -2.770 1.00 98.62 115 GLY A C 1
ATOM 881 O O . GLY A 1 115 ? 2.227 1.598 -3.785 1.00 98.62 115 GLY A O 1
ATOM 882 N N . HIS A 1 116 ? 4.108 2.308 -2.767 1.00 98.56 116 HIS A N 1
ATOM 883 C CA . HIS A 1 116 ? 4.812 2.705 -3.979 1.00 98.56 116 HIS A CA 1
ATOM 884 C C . HIS A 1 116 ? 6.005 1.791 -4.243 1.00 98.56 116 HIS A C 1
ATOM 886 O O . HIS A 1 116 ? 6.792 1.556 -3.330 1.00 98.56 116 HIS A O 1
ATOM 892 N N . SER A 1 117 ? 6.164 1.301 -5.476 1.00 97.81 117 SER A N 1
ATOM 893 C CA . SER A 1 117 ? 7.285 0.431 -5.860 1.00 97.81 117 SER A CA 1
ATOM 894 C C . SER A 1 117 ? 7.412 -0.742 -4.875 1.00 97.81 117 SER A C 1
ATOM 896 O O . SER A 1 117 ? 6.395 -1.392 -4.640 1.00 97.81 117 SER A O 1
ATOM 898 N N . SER A 1 118 ? 8.556 -0.960 -4.206 1.00 98.31 118 SER A N 1
ATOM 899 C CA . SER A 1 118 ? 8.730 -1.981 -3.145 1.00 98.31 118 SER A CA 1
ATOM 900 C C . SER A 1 118 ? 7.609 -1.996 -2.090 1.00 98.31 118 SER A C 1
ATOM 902 O O . SER A 1 118 ? 7.179 -3.064 -1.644 1.00 98.31 118 SER A O 1
ATOM 904 N N . GLY A 1 119 ? 7.065 -0.829 -1.725 1.00 98.69 119 GLY A N 1
ATOM 905 C CA . GLY A 1 119 ? 5.902 -0.718 -0.844 1.00 98.69 119 GLY A CA 1
ATOM 906 C C . GLY A 1 119 ? 4.639 -1.345 -1.440 1.00 98.69 119 GLY A C 1
ATOM 907 O O . GLY A 1 119 ? 3.872 -1.988 -0.725 1.00 98.69 119 GLY A O 1
ATOM 908 N N . ALA A 1 120 ? 4.435 -1.236 -2.755 1.00 98.75 120 ALA A N 1
ATOM 909 C CA . ALA A 1 120 ? 3.348 -1.902 -3.470 1.00 98.75 120 ALA A CA 1
ATOM 910 C C . ALA A 1 120 ? 3.506 -3.429 -3.442 1.00 98.75 120 ALA A C 1
ATOM 912 O O . ALA A 1 120 ? 2.527 -4.127 -3.178 1.00 98.75 120 ALA A O 1
ATOM 913 N N . GLN A 1 121 ? 4.717 -3.970 -3.643 1.00 98.69 121 GLN A N 1
ATOM 914 C CA . GLN A 1 121 ? 4.924 -5.422 -3.533 1.00 98.69 121 GLN A CA 1
ATOM 915 C C . GLN A 1 121 ? 4.729 -5.930 -2.096 1.00 98.69 121 GLN A C 1
ATOM 917 O O . GLN A 1 121 ? 4.160 -7.011 -1.899 1.00 98.69 121 GLN A O 1
ATOM 922 N N . CYS A 1 122 ? 5.116 -5.135 -1.092 1.00 98.81 122 CYS A N 1
ATOM 923 C CA . CYS A 1 122 ? 4.802 -5.412 0.309 1.00 98.81 122 CYS A CA 1
ATOM 924 C C . CYS A 1 122 ? 3.288 -5.511 0.534 1.00 98.81 122 CYS A C 1
ATOM 926 O O . CYS A 1 122 ? 2.805 -6.511 1.075 1.00 98.81 122 CYS A O 1
ATOM 928 N N . LEU A 1 123 ? 2.523 -4.537 0.034 1.00 98.81 123 LEU A N 1
ATOM 929 C CA . LEU A 1 123 ? 1.065 -4.554 0.134 1.00 98.81 123 LEU A CA 1
ATOM 930 C C . LEU A 1 123 ? 0.418 -5.707 -0.633 1.00 98.81 123 LEU A C 1
ATOM 932 O O . LEU A 1 123 ? -0.533 -6.297 -0.127 1.00 98.81 123 LEU A O 1
ATOM 936 N N . MET A 1 124 ? 0.938 -6.089 -1.801 1.00 98.75 124 MET A N 1
ATOM 937 C CA . MET A 1 124 ? 0.452 -7.269 -2.523 1.00 98.75 124 MET A CA 1
ATOM 938 C C . MET A 1 124 ? 0.605 -8.535 -1.673 1.00 98.75 124 MET A C 1
ATOM 940 O O . MET A 1 124 ? -0.331 -9.326 -1.582 1.00 98.75 124 MET A O 1
ATOM 944 N N . ARG A 1 125 ? 1.745 -8.719 -0.989 1.00 98.69 125 ARG A N 1
ATOM 945 C CA . ARG A 1 125 ? 1.942 -9.862 -0.080 1.00 98.69 125 ARG A CA 1
ATOM 946 C C . ARG A 1 125 ? 1.083 -9.788 1.176 1.00 98.69 125 ARG A C 1
ATOM 948 O O . ARG A 1 125 ? 0.572 -10.821 1.601 1.00 98.69 125 ARG A O 1
ATOM 955 N N . LEU A 1 126 ? 0.874 -8.602 1.736 1.00 98.31 126 LEU A N 1
ATOM 956 C CA . LEU A 1 126 ? -0.072 -8.407 2.836 1.00 98.31 126 LEU A CA 1
ATOM 957 C C . LEU A 1 126 ? -1.508 -8.744 2.415 1.00 98.31 126 LEU A C 1
ATOM 959 O O . LEU A 1 126 ? -2.207 -9.451 3.138 1.00 98.31 126 LEU A O 1
ATOM 963 N N . ALA A 1 127 ? -1.932 -8.341 1.217 1.00 98.19 127 ALA A N 1
ATOM 964 C CA . ALA A 1 127 ? -3.259 -8.652 0.695 1.00 98.19 127 ALA A CA 1
ATOM 965 C C . ALA A 1 127 ? -3.509 -10.169 0.569 1.00 98.19 127 ALA A C 1
ATOM 967 O O . ALA A 1 127 ? -4.646 -10.615 0.707 1.00 98.19 127 ALA A O 1
ATOM 968 N N . GLU A 1 128 ? -2.475 -11.002 0.388 1.00 98.44 128 GLU A N 1
ATOM 969 C CA . GLU A 1 128 ? -2.632 -12.467 0.411 1.00 98.44 128 GLU A CA 1
ATOM 970 C C . GLU A 1 128 ? -3.087 -12.998 1.779 1.00 98.44 128 GLU A C 1
ATOM 972 O O . GLU A 1 128 ? -3.748 -14.039 1.845 1.00 98.44 128 GLU A O 1
ATOM 977 N N . VAL A 1 129 ? -2.739 -12.307 2.868 1.00 96.94 129 VAL A N 1
ATOM 978 C CA . VAL A 1 129 ? -2.896 -12.813 4.240 1.00 96.94 129 VAL A CA 1
ATOM 979 C C . VAL A 1 129 ? -3.870 -12.022 5.104 1.00 96.94 129 VAL A C 1
ATOM 981 O O . VAL A 1 129 ? -4.363 -12.601 6.061 1.00 96.94 129 VAL A O 1
ATOM 984 N N . MET A 1 130 ? -4.193 -10.764 4.778 1.00 95.00 130 MET A N 1
ATOM 985 C CA . MET A 1 130 ? -5.106 -9.900 5.553 1.00 95.00 130 MET A CA 1
ATOM 986 C C . MET A 1 130 ? -6.590 -10.301 5.429 1.00 95.00 130 MET A C 1
ATOM 988 O O . MET A 1 130 ? -7.456 -9.487 5.111 1.00 95.00 130 MET A O 1
ATOM 992 N N . ASP A 1 131 ? -6.892 -11.573 5.669 1.00 92.94 131 ASP A N 1
ATOM 993 C CA . ASP A 1 131 ? -8.250 -12.083 5.806 1.00 92.94 131 ASP A CA 1
ATOM 994 C C . ASP A 1 131 ? -8.870 -11.673 7.166 1.00 92.94 131 ASP A C 1
ATOM 996 O O . ASP A 1 131 ? -8.179 -11.148 8.048 1.00 92.94 131 ASP A O 1
ATOM 1000 N N . PRO A 1 132 ? -10.180 -11.894 7.389 1.00 89.31 132 PRO A N 1
ATOM 1001 C CA . PRO A 1 132 ? -10.819 -11.514 8.648 1.00 89.31 132 PRO A CA 1
ATOM 1002 C C . PRO A 1 132 ? -10.216 -12.162 9.904 1.00 89.31 132 PRO A C 1
ATOM 1004 O O . PRO A 1 132 ? -10.351 -11.595 10.987 1.00 89.31 132 PRO A O 1
ATOM 1007 N N . ALA A 1 133 ? -9.600 -13.345 9.803 1.00 89.50 133 ALA A N 1
ATOM 1008 C CA . ALA A 1 133 ? -8.944 -13.979 10.943 1.00 89.50 133 ALA A CA 1
ATOM 1009 C C . ALA A 1 133 ? -7.616 -13.283 11.250 1.00 89.50 133 ALA A C 1
ATOM 1011 O O . ALA A 1 133 ? -7.397 -12.890 12.393 1.00 89.50 133 ALA A O 1
ATOM 1012 N N . PHE A 1 134 ? -6.805 -13.019 10.224 1.00 92.75 134 PHE A N 1
ATOM 1013 C CA . PHE A 1 134 ? -5.562 -12.270 10.358 1.00 92.75 134 PHE A CA 1
ATOM 1014 C C . PHE A 1 134 ? -5.788 -10.895 10.982 1.00 92.75 134 PHE A C 1
ATOM 1016 O O . PHE A 1 134 ? -5.082 -10.530 11.921 1.00 92.75 134 PHE A O 1
ATOM 1023 N N . LEU A 1 135 ? -6.779 -10.145 10.487 1.00 89.00 135 LEU A N 1
ATOM 1024 C CA . LEU A 1 135 ? -7.110 -8.820 11.013 1.00 89.00 135 LEU A CA 1
ATOM 1025 C C . LEU A 1 135 ? -7.450 -8.898 12.506 1.00 89.00 135 LEU A C 1
ATOM 1027 O O . LEU A 1 135 ? -6.860 -8.165 13.296 1.00 89.00 135 LEU A O 1
ATOM 1031 N N . ARG A 1 136 ? -8.324 -9.837 12.903 1.00 84.50 136 ARG A N 1
ATOM 1032 C CA . ARG A 1 136 ? -8.676 -10.088 14.312 1.00 84.50 136 ARG A CA 1
ATOM 1033 C C . ARG A 1 136 ? -7.470 -10.435 15.178 1.00 84.50 136 ARG A C 1
ATOM 1035 O O . ARG A 1 136 ? -7.319 -9.882 16.256 1.00 84.50 136 ARG A O 1
ATOM 1042 N N . GLU A 1 137 ? -6.619 -11.342 14.721 1.00 87.56 137 GLU A N 1
ATOM 1043 C CA . GLU A 1 137 ? -5.500 -11.843 15.522 1.00 87.56 137 GLU A CA 1
ATOM 1044 C C . GLU A 1 137 ? -4.361 -10.826 15.659 1.00 87.56 137 GLU A C 1
ATOM 1046 O O . GLU A 1 137 ? -3.717 -10.757 16.707 1.00 87.56 137 GLU A O 1
ATOM 1051 N N . ASN A 1 138 ? -4.111 -10.033 14.613 1.00 89.44 138 ASN A N 1
ATOM 1052 C CA . ASN A 1 138 ? -2.908 -9.207 14.527 1.00 89.44 138 ASN A CA 1
ATOM 1053 C C . ASN A 1 138 ? -3.158 -7.720 14.777 1.00 89.44 138 ASN A C 1
ATOM 1055 O O . ASN A 1 138 ? -2.287 -7.070 15.346 1.00 89.44 138 ASN A O 1
ATOM 1059 N N . LEU A 1 139 ? -4.313 -7.188 14.367 1.00 84.69 139 LEU A N 1
ATOM 1060 C CA . LEU A 1 139 ? -4.631 -5.752 14.455 1.00 84.69 139 LEU A CA 1
ATOM 1061 C C . LEU A 1 139 ? -5.749 -5.442 15.449 1.00 84.69 139 LEU A C 1
ATOM 1063 O O . LEU A 1 139 ? -5.884 -4.319 15.913 1.00 84.69 139 LEU A O 1
ATOM 1067 N N . CYS A 1 140 ? -6.562 -6.448 15.745 1.00 71.31 140 CYS A N 1
ATOM 1068 C CA . CYS A 1 140 ? -7.795 -6.340 16.501 1.00 71.31 140 CYS A CA 1
ATOM 1069 C C . CYS A 1 140 ? -7.734 -7.255 17.772 1.00 71.31 140 CYS A C 1
ATOM 1071 O O . CYS A 1 140 ? -8.736 -7.914 18.072 1.00 71.31 140 CYS A O 1
ATOM 1073 N N . PRO A 1 141 ? -6.601 -7.387 18.517 1.00 63.72 141 PRO A N 1
ATOM 1074 C CA . PRO A 1 141 ? -6.583 -8.217 19.725 1.00 63.72 141 PRO A CA 1
ATOM 1075 C C . PRO A 1 141 ? -7.587 -7.649 20.734 1.00 63.72 1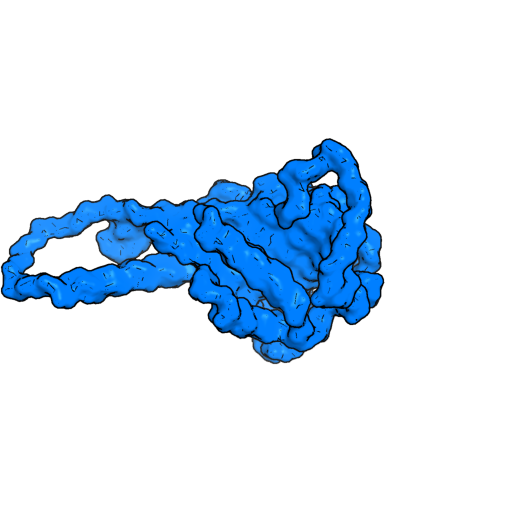41 PRO A C 1
ATOM 1077 O O . PRO A 1 141 ? -7.804 -6.441 20.758 1.00 63.72 141 PRO A O 1
ATOM 1080 N N . ASN A 1 142 ? -8.194 -8.501 21.568 1.00 64.12 142 ASN A N 1
ATOM 1081 C CA . ASN A 1 142 ? -9.070 -8.055 22.657 1.00 64.12 142 ASN A CA 1
ATOM 1082 C C . ASN A 1 142 ? -8.286 -7.098 23.569 1.00 64.12 142 ASN A C 1
ATOM 1084 O O . ASN A 1 142 ? -7.596 -7.541 24.493 1.00 64.12 142 ASN A O 1
ATOM 1088 N N . TYR A 1 143 ? -8.354 -5.802 23.276 1.00 66.31 143 TYR A N 1
ATOM 1089 C CA . TYR A 1 143 ? -7.722 -4.762 24.062 1.00 66.31 143 TYR A CA 1
ATOM 1090 C C . TYR A 1 143 ? -8.420 -4.760 25.411 1.00 66.31 143 TYR A C 1
ATOM 1092 O O . TYR A 1 143 ? -9.647 -4.679 25.452 1.00 66.31 143 TYR A O 1
ATOM 1100 N N . ASN A 1 144 ? -7.652 -4.905 26.487 1.00 68.12 144 ASN A N 1
ATOM 1101 C CA . ASN A 1 144 ? -8.146 -4.760 27.847 1.00 68.12 144 ASN A CA 1
ATOM 1102 C C . ASN A 1 144 ? -7.356 -3.632 28.499 1.00 68.12 144 ASN A C 1
ATOM 1104 O O . ASN A 1 144 ? -6.132 -3.737 28.599 1.00 68.12 144 ASN A O 1
ATOM 1108 N N . ASP A 1 145 ? -8.040 -2.583 28.943 1.00 68.12 145 ASP A N 1
ATOM 1109 C CA . ASP A 1 145 ? -7.393 -1.552 29.750 1.00 68.12 145 ASP A CA 1
ATOM 1110 C C . ASP A 1 145 ? -7.063 -2.083 31.163 1.00 68.12 145 ASP A C 1
ATOM 1112 O O . ASP A 1 145 ? -7.457 -3.184 31.573 1.00 68.12 145 ASP A O 1
ATOM 1116 N N . ALA A 1 146 ? -6.341 -1.278 31.946 1.00 66.38 146 ALA A N 1
ATOM 1117 C CA . ALA A 1 146 ? -6.034 -1.601 33.340 1.00 66.38 146 ALA A CA 1
ATOM 1118 C C . ALA A 1 146 ? -7.296 -1.705 34.230 1.00 66.38 146 ALA A C 1
ATOM 1120 O O . ALA A 1 146 ? -7.269 -2.356 35.283 1.00 66.38 146 ALA A O 1
ATOM 1121 N N . ALA A 1 147 ? -8.409 -1.092 33.811 1.00 65.31 147 ALA A N 1
ATOM 1122 C CA . ALA A 1 147 ? -9.688 -1.108 34.512 1.00 65.31 147 ALA A CA 1
ATOM 1123 C C . ALA A 1 147 ? -10.518 -2.382 34.232 1.00 65.31 147 ALA A C 1
ATOM 1125 O O . ALA A 1 147 ? -11.366 -2.749 35.053 1.00 65.31 147 ALA A O 1
ATOM 1126 N N . GLY A 1 148 ? -10.208 -3.125 33.165 1.00 68.00 148 GLY A N 1
ATOM 1127 C CA . GLY A 1 148 ? -10.913 -4.321 32.706 1.00 68.00 148 GLY A CA 1
ATOM 1128 C C . GLY A 1 148 ? -11.990 -4.072 31.640 1.00 68.00 148 GLY A C 1
ATOM 1129 O O . GLY A 1 148 ? -12.801 -4.975 31.409 1.00 68.00 148 GLY A O 1
ATOM 1130 N N . THR A 1 149 ? -12.021 -2.893 31.014 1.00 69.50 149 THR A N 1
ATOM 1131 C CA . THR A 1 149 ? -12.832 -2.586 29.826 1.00 69.50 149 THR A CA 1
ATOM 1132 C C . THR A 1 149 ? -12.241 -3.296 28.620 1.00 69.50 149 THR A C 1
ATOM 1134 O O . THR A 1 149 ? -11.032 -3.242 28.402 1.00 69.50 149 THR A O 1
ATOM 1137 N N . SER A 1 150 ? -13.094 -3.945 27.825 1.00 73.12 150 SER A N 1
ATOM 1138 C CA . SER A 1 150 ? -12.667 -4.656 26.614 1.00 73.12 150 SER A CA 1
ATOM 1139 C C . SER A 1 150 ? -13.227 -4.008 25.352 1.00 73.12 150 SER A C 1
ATOM 1141 O O . SER A 1 150 ? -14.377 -3.565 25.359 1.00 73.12 150 SER A O 1
ATOM 1143 N N . PHE A 1 151 ? -12.460 -3.992 24.260 1.00 74.88 151 PHE A N 1
ATOM 1144 C CA . PHE A 1 151 ? -12.982 -3.641 22.934 1.00 74.88 151 PHE A CA 1
ATOM 1145 C C . PHE A 1 151 ? -13.144 -4.880 22.050 1.00 74.88 151 PHE A C 1
ATOM 1147 O O . PHE A 1 151 ? -12.201 -5.637 21.829 1.00 74.88 151 PHE A O 1
ATOM 1154 N N . GLU A 1 152 ? -14.341 -5.052 21.494 1.00 80.19 152 GLU A N 1
ATOM 1155 C CA . GLU A 1 152 ? -14.583 -5.874 20.313 1.00 80.19 152 GLU A CA 1
ATOM 1156 C C . GLU A 1 152 ? -14.310 -5.015 19.076 1.00 80.19 152 GLU A C 1
ATOM 1158 O O . GLU A 1 152 ? -15.051 -4.078 18.759 1.00 80.19 152 GLU A O 1
ATOM 1163 N N . VAL A 1 153 ? -13.229 -5.326 18.373 1.00 76.88 153 VAL A N 1
ATOM 1164 C CA . VAL A 1 153 ? -12.790 -4.529 17.236 1.00 76.88 153 VAL A CA 1
ATOM 1165 C C . VAL A 1 153 ? -13.249 -5.179 15.929 1.00 76.88 153 VAL A C 1
ATOM 1167 O O . VAL A 1 153 ? -12.948 -6.338 15.635 1.00 76.88 153 VAL A O 1
ATOM 1170 N N . LEU A 1 154 ? -14.010 -4.424 15.139 1.00 83.19 154 LEU A N 1
ATOM 1171 C CA . LEU A 1 154 ? -14.534 -4.826 13.841 1.00 83.19 154 LEU A CA 1
ATOM 1172 C C . LEU A 1 154 ? -13.688 -4.188 12.738 1.00 83.19 154 LEU A C 1
ATOM 1174 O O . LEU A 1 154 ? -13.880 -3.037 12.351 1.00 83.19 154 LEU A O 1
ATOM 1178 N N . CYS A 1 155 ? -12.733 -4.963 12.237 1.00 83.06 155 CYS A N 1
ATOM 1179 C CA . CYS A 1 155 ? -11.886 -4.597 11.112 1.00 83.06 155 CYS A CA 1
ATOM 1180 C C . CYS A 1 155 ? -12.659 -4.821 9.780 1.00 83.06 155 CYS A C 1
ATOM 1182 O O . CYS A 1 155 ? -13.051 -5.951 9.467 1.00 83.06 155 CYS A O 1
ATOM 1184 N N . THR A 1 156 ? -12.887 -3.768 8.985 1.00 87.50 156 THR A N 1
ATOM 1185 C CA . THR A 1 156 ? -13.395 -3.899 7.602 1.00 87.50 156 THR A CA 1
ATOM 1186 C C . THR A 1 156 ? -12.297 -4.416 6.667 1.00 87.50 156 THR A C 1
ATOM 1188 O O . THR A 1 156 ? -11.114 -4.413 7.013 1.00 87.50 156 THR A O 1
ATOM 1191 N N . LYS A 1 157 ? -12.670 -4.903 5.474 1.00 91.94 157 LYS A N 1
ATOM 1192 C CA . LYS A 1 157 ? -11.664 -5.319 4.488 1.00 91.94 157 LYS A CA 1
ATOM 1193 C C . LYS A 1 157 ? -10.847 -4.100 4.029 1.00 91.94 157 LYS A C 1
ATOM 1195 O O . LYS A 1 157 ? -11.470 -3.122 3.613 1.00 91.94 157 LYS A O 1
ATOM 1200 N N . PRO A 1 158 ? -9.503 -4.159 4.028 1.00 94.69 158 PRO A N 1
ATOM 1201 C CA . PRO A 1 158 ? -8.680 -3.010 3.662 1.00 94.69 158 PRO A CA 1
ATOM 1202 C C . PRO A 1 158 ? -8.867 -2.576 2.205 1.00 94.69 158 PRO A C 1
ATOM 1204 O O . PRO A 1 158 ? -9.160 -3.391 1.321 1.00 94.69 158 PRO A O 1
ATOM 1207 N N . VAL A 1 159 ? -8.639 -1.290 1.954 1.00 95.56 159 VAL A N 1
ATOM 1208 C CA . VAL A 1 159 ? -8.508 -0.708 0.615 1.00 95.56 159 VAL A CA 1
ATOM 1209 C C . VAL A 1 159 ? -7.026 -0.596 0.274 1.00 95.56 159 VAL A C 1
ATOM 1211 O O . VAL A 1 159 ? -6.260 -0.034 1.053 1.00 95.56 159 VAL A O 1
ATOM 1214 N N . PHE A 1 160 ? -6.620 -1.108 -0.888 1.00 97.69 160 PHE A N 1
ATOM 1215 C CA . PHE A 1 160 ? -5.224 -1.087 -1.332 1.00 97.69 160 PHE A CA 1
ATOM 1216 C C . PHE A 1 160 ? -5.027 -0.164 -2.534 1.00 97.69 160 PHE A C 1
ATOM 1218 O O . PHE A 1 160 ? -5.723 -0.301 -3.538 1.00 97.69 160 PHE A O 1
ATOM 1225 N N . TYR A 1 161 ? -4.029 0.712 -2.461 1.00 98.06 161 TYR A N 1
ATOM 1226 C CA . TYR A 1 161 ? -3.483 1.464 -3.587 1.00 98.06 161 TYR A CA 1
ATOM 1227 C C . TYR A 1 161 ? -2.068 0.958 -3.870 1.00 98.06 161 TYR A C 1
ATOM 1229 O O . TYR A 1 161 ? -1.164 1.097 -3.050 1.00 98.06 161 TYR A O 1
ATOM 1237 N N . LEU A 1 162 ? -1.886 0.346 -5.034 1.00 98.62 162 LEU A N 1
ATOM 1238 C CA . LEU A 1 162 ? -0.635 -0.225 -5.512 1.00 98.62 162 LEU A CA 1
ATOM 1239 C C . LEU A 1 162 ? -0.070 0.707 -6.586 1.00 98.62 162 LEU A C 1
ATOM 1241 O O . LEU A 1 162 ? -0.505 0.647 -7.735 1.00 98.62 162 LEU A O 1
ATOM 1245 N N . ILE A 1 163 ? 0.859 1.586 -6.219 1.00 98.44 163 ILE A N 1
ATOM 1246 C CA . ILE A 1 163 ? 1.497 2.546 -7.124 1.00 98.44 163 ILE A CA 1
ATOM 1247 C C . ILE A 1 163 ? 2.792 1.928 -7.657 1.00 98.44 163 ILE A C 1
ATOM 1249 O O . ILE A 1 163 ? 3.675 1.555 -6.888 1.00 98.44 163 ILE A O 1
ATOM 1253 N N . SER A 1 164 ? 2.900 1.817 -8.975 1.00 98.19 164 SER A N 1
ATOM 1254 C CA . SER A 1 164 ? 4.004 1.171 -9.692 1.00 98.19 164 SER A CA 1
ATOM 1255 C C . SER A 1 164 ? 4.283 -0.274 -9.220 1.00 98.19 164 SER A C 1
ATOM 1257 O O . SER A 1 164 ? 5.411 -0.585 -8.834 1.00 98.19 164 SER A O 1
ATOM 1259 N N . PRO A 1 165 ? 3.279 -1.181 -9.191 1.00 98.19 165 PRO A N 1
ATOM 1260 C CA . PRO A 1 165 ? 3.504 -2.573 -8.822 1.00 98.19 165 PRO A CA 1
ATOM 1261 C C . PRO A 1 165 ? 4.167 -3.359 -9.960 1.00 98.19 165 PRO A C 1
ATOM 1263 O O . PRO A 1 165 ? 4.173 -2.950 -11.118 1.00 98.19 165 PRO A O 1
ATOM 1266 N N . CYS A 1 166 ? 4.686 -4.534 -9.620 1.00 96.62 166 CYS A N 1
ATOM 1267 C CA . CYS A 1 166 ? 5.447 -5.400 -10.516 1.00 96.62 166 CYS A CA 1
ATOM 1268 C C . CYS A 1 166 ? 5.262 -6.851 -10.072 1.00 96.62 166 CYS A C 1
ATOM 1270 O O . CYS A 1 166 ? 5.100 -7.098 -8.873 1.00 96.62 166 CYS A O 1
ATOM 1272 N N . VAL A 1 167 ? 5.281 -7.806 -11.005 1.00 98.06 167 VAL A N 1
ATOM 1273 C CA . VAL A 1 167 ? 5.045 -9.223 -10.692 1.00 98.06 167 VAL A CA 1
ATOM 1274 C C . VAL A 1 167 ? 6.323 -10.054 -10.687 1.00 98.06 167 VAL A C 1
ATOM 1276 O O . VAL A 1 167 ? 6.349 -11.108 -10.042 1.00 98.06 167 VAL A O 1
ATOM 1279 N N . THR A 1 168 ? 7.393 -9.577 -11.328 1.00 98.00 168 THR A N 1
ATOM 1280 C CA . THR A 1 168 ? 8.720 -10.206 -11.318 1.00 98.00 168 THR A CA 1
ATOM 1281 C C . THR A 1 168 ? 9.793 -9.316 -10.691 1.00 98.00 168 THR A C 1
ATOM 1283 O O . THR A 1 168 ? 9.648 -8.102 -10.609 1.00 98.00 168 THR A O 1
ATOM 1286 N N . HIS A 1 169 ? 10.921 -9.920 -10.306 1.00 96.81 169 HIS A N 1
ATOM 1287 C CA . HIS A 1 169 ? 12.094 -9.189 -9.816 1.00 96.81 169 HIS A CA 1
ATOM 1288 C C . HIS A 1 169 ? 12.903 -8.516 -10.944 1.00 96.81 169 HIS A C 1
ATOM 1290 O O . HIS A 1 169 ? 14.009 -8.047 -10.699 1.00 96.81 169 HIS A O 1
ATOM 1296 N N . LEU A 1 170 ? 12.422 -8.536 -12.197 1.00 96.44 170 LEU A N 1
ATOM 1297 C CA . LEU A 1 170 ? 13.024 -7.844 -13.348 1.00 96.44 170 LEU A CA 1
ATOM 1298 C C . LEU A 1 170 ? 14.526 -8.113 -13.569 1.00 96.44 170 LEU A C 1
ATOM 1300 O O . LEU A 1 170 ? 15.258 -7.251 -14.047 1.00 96.44 170 LEU A O 1
ATOM 1304 N N . ASN A 1 171 ? 14.999 -9.317 -13.228 1.00 95.50 171 ASN A N 1
ATOM 1305 C CA . ASN A 1 171 ? 16.426 -9.680 -13.227 1.00 95.50 171 ASN A CA 1
ATOM 1306 C C . ASN A 1 171 ? 17.318 -8.778 -12.347 1.00 95.50 171 ASN A C 1
ATOM 1308 O O . ASN A 1 171 ? 18.538 -8.789 -12.488 1.00 95.50 171 ASN A O 1
ATOM 1312 N N . ASN A 1 172 ? 16.727 -8.038 -11.411 1.00 95.81 172 ASN A N 1
ATOM 1313 C CA . ASN A 1 172 ? 17.425 -7.265 -10.400 1.00 95.81 172 ASN A CA 1
ATOM 1314 C C . ASN A 1 172 ? 17.683 -8.150 -9.165 1.00 95.81 172 ASN A C 1
ATOM 1316 O O . ASN A 1 172 ? 16.775 -8.792 -8.635 1.00 95.81 172 ASN A O 1
ATOM 1320 N N . SER A 1 173 ? 18.943 -8.222 -8.726 1.00 95.88 173 SER A N 1
ATOM 1321 C CA . SER A 1 173 ? 19.355 -9.064 -7.597 1.00 95.88 173 SER A CA 1
ATOM 1322 C C . SER A 1 173 ? 18.854 -8.547 -6.249 1.00 95.88 173 SER A C 1
ATOM 1324 O O . SER A 1 173 ? 18.544 -9.357 -5.382 1.00 95.88 173 SER A O 1
ATOM 1326 N N . ASN A 1 174 ? 18.748 -7.227 -6.077 1.00 95.31 174 ASN A N 1
ATOM 1327 C CA . ASN A 1 174 ? 18.191 -6.619 -4.869 1.00 95.31 174 ASN A CA 1
ATOM 1328 C C . ASN A 1 174 ? 16.691 -6.920 -4.756 1.00 95.31 174 ASN A C 1
ATOM 1330 O O . ASN A 1 174 ? 16.220 -7.355 -3.711 1.00 95.31 174 ASN A O 1
ATOM 1334 N N . GLU A 1 175 ? 15.967 -6.801 -5.873 1.00 97.00 175 GLU A N 1
ATOM 1335 C CA . GLU A 1 175 ? 14.553 -7.183 -5.958 1.00 97.00 175 GLU A CA 1
ATOM 1336 C C . GLU A 1 175 ? 14.352 -8.677 -5.672 1.00 97.00 175 GLU A C 1
ATOM 1338 O O . GLU A 1 175 ? 13.427 -9.049 -4.954 1.00 97.00 175 GLU A O 1
ATOM 1343 N N . LEU A 1 176 ? 15.230 -9.555 -6.168 1.00 97.50 176 LEU A N 1
ATOM 1344 C CA . LEU A 1 176 ? 15.176 -10.982 -5.835 1.00 97.50 176 LEU A CA 1
ATOM 1345 C C . LEU A 1 176 ? 15.391 -11.221 -4.330 1.00 97.50 176 LEU A C 1
ATOM 1347 O O . LEU A 1 176 ? 14.649 -11.985 -3.715 1.00 97.50 176 LEU A O 1
ATOM 1351 N N . GLU A 1 177 ? 16.382 -10.554 -3.740 1.00 97.94 177 GLU A N 1
ATOM 1352 C CA . GLU A 1 177 ? 16.731 -10.673 -2.320 1.00 97.94 177 GLU A CA 1
ATOM 1353 C C . GLU A 1 177 ? 15.647 -10.107 -1.386 1.00 97.94 177 GLU A C 1
ATOM 1355 O O . GLU A 1 177 ? 15.502 -10.587 -0.261 1.00 97.94 177 GLU A O 1
ATOM 1360 N N . SER A 1 178 ? 14.820 -9.165 -1.858 1.00 97.81 178 SER A N 1
ATOM 1361 C CA . SER A 1 178 ? 13.665 -8.646 -1.105 1.00 97.81 178 SER A CA 1
ATOM 1362 C C . SER A 1 178 ? 12.668 -9.746 -0.703 1.00 97.81 178 SER A C 1
ATOM 1364 O O . SER A 1 178 ? 11.954 -9.623 0.293 1.00 97.81 178 SER A O 1
ATOM 1366 N N . GLY A 1 179 ? 12.605 -10.846 -1.464 1.00 97.94 179 GLY A N 1
ATOM 1367 C CA . GLY A 1 179 ? 11.723 -11.978 -1.188 1.00 97.94 179 GLY A CA 1
ATOM 1368 C C . GLY A 1 179 ? 10.247 -11.757 -1.547 1.00 97.94 179 GLY A C 1
ATOM 1369 O O . GLY A 1 179 ? 9.414 -12.609 -1.220 1.00 97.94 179 GLY A O 1
ATOM 1370 N N . TYR A 1 180 ? 9.885 -10.667 -2.238 1.00 98.25 180 TYR A N 1
ATOM 1371 C CA . TYR A 1 180 ? 8.494 -10.443 -2.653 1.00 98.25 180 TYR A CA 1
ATOM 1372 C C . TYR A 1 180 ? 8.051 -11.287 -3.846 1.00 98.25 180 TYR A C 1
ATOM 1374 O O . TYR A 1 180 ? 6.874 -11.615 -3.931 1.00 98.25 180 TYR A O 1
ATOM 1382 N N . TYR A 1 181 ? 8.933 -11.645 -4.773 1.00 98.31 181 TYR A N 1
ATOM 1383 C CA . TYR A 1 181 ? 8.534 -12.175 -6.086 1.00 98.31 181 TYR A CA 1
ATOM 1384 C C . TYR A 1 181 ? 8.401 -13.703 -6.118 1.00 98.31 181 TYR A C 1
ATOM 1386 O O . TYR A 1 181 ? 8.874 -14.376 -5.211 1.00 98.31 181 TYR A O 1
ATOM 1394 N N . PRO A 1 182 ? 7.768 -14.304 -7.144 1.00 98.06 182 PRO A N 1
ATOM 1395 C CA . PRO A 1 182 ? 7.603 -15.753 -7.209 1.00 98.06 182 PRO A CA 1
ATOM 1396 C C . PRO A 1 182 ? 8.910 -16.534 -7.134 1.00 98.06 182 PRO A C 1
ATOM 1398 O O . PRO A 1 182 ? 8.994 -17.512 -6.394 1.00 98.06 182 PRO A O 1
ATOM 1401 N N . LYS A 1 183 ? 9.944 -16.066 -7.838 1.00 97.56 183 LYS A N 1
ATOM 1402 C CA . LYS A 1 183 ? 11.299 -16.575 -7.653 1.00 97.56 183 LYS A CA 1
ATOM 1403 C C . LYS A 1 183 ? 11.827 -16.098 -6.304 1.00 97.56 183 LYS A C 1
ATOM 1405 O O . LYS A 1 183 ? 11.866 -14.896 -6.061 1.00 97.56 183 LYS A O 1
AT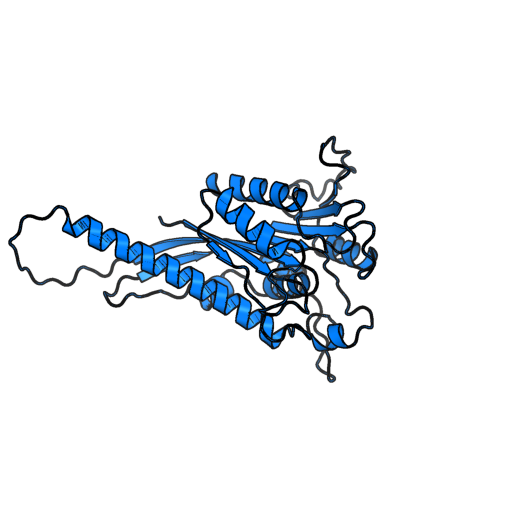OM 1410 N N . GLN A 1 184 ? 12.233 -17.034 -5.452 1.00 97.44 184 GLN A N 1
ATOM 1411 C CA . GLN A 1 184 ? 12.758 -16.728 -4.122 1.00 97.44 184 GLN A CA 1
ATOM 1412 C C . GLN A 1 184 ? 14.298 -16.793 -4.091 1.00 97.44 184 GLN A C 1
ATOM 1414 O O . GLN A 1 184 ? 14.898 -17.561 -4.857 1.00 97.44 184 GLN A O 1
ATOM 1419 N N . PRO A 1 185 ? 14.952 -15.988 -3.233 1.00 95.19 185 PRO A N 1
ATOM 1420 C CA . PRO A 1 185 ? 16.406 -15.961 -3.118 1.00 95.19 185 PRO A CA 1
ATOM 1421 C C . PRO A 1 185 ? 16.939 -17.214 -2.407 1.00 95.19 185 PRO A C 1
ATOM 1423 O O . PRO A 1 185 ? 16.195 -17.977 -1.791 1.00 95.19 185 PRO A O 1
ATOM 1426 N N . ASN A 1 186 ? 18.257 -17.425 -2.477 1.00 93.38 186 ASN A N 1
ATOM 1427 C CA . ASN A 1 186 ? 18.982 -18.425 -1.676 1.00 93.38 186 ASN A CA 1
ATOM 1428 C C . ASN A 1 186 ? 18.472 -19.875 -1.808 1.00 93.38 186 ASN A C 1
ATOM 1430 O O . ASN A 1 186 ? 18.620 -20.682 -0.894 1.00 93.38 186 ASN A O 1
ATOM 1434 N N . GLY A 1 187 ? 17.870 -20.218 -2.953 1.00 90.56 187 GLY A N 1
ATOM 1435 C CA . GLY A 1 187 ? 17.346 -21.561 -3.215 1.00 90.56 187 GLY A CA 1
ATOM 1436 C C . GLY A 1 187 ? 16.092 -21.916 -2.413 1.00 90.56 187 GLY A C 1
ATOM 1437 O O . GLY A 1 187 ? 15.713 -23.088 -2.379 1.00 90.56 187 GLY A O 1
ATOM 1438 N N . LEU A 1 188 ? 15.447 -20.931 -1.779 1.00 94.00 188 LEU A N 1
ATOM 1439 C CA . LEU A 1 188 ? 14.150 -21.129 -1.144 1.00 94.00 188 LEU A CA 1
ATOM 1440 C C . LEU A 1 188 ? 13.100 -21.566 -2.185 1.00 94.00 188 LEU A C 1
ATOM 1442 O O . LEU A 1 188 ? 13.223 -21.222 -3.365 1.00 94.00 188 LEU A O 1
ATOM 1446 N N . PRO A 1 189 ? 12.066 -22.325 -1.772 1.00 97.19 189 PRO A N 1
ATOM 1447 C CA . PRO A 1 189 ? 10.994 -22.731 -2.673 1.00 97.19 189 PRO A CA 1
ATOM 1448 C C . PRO A 1 189 ? 10.317 -21.523 -3.316 1.00 97.19 189 PRO A C 1
ATOM 1450 O O . PRO A 1 189 ? 10.061 -20.534 -2.633 1.00 97.19 189 PRO A O 1
ATOM 1453 N N . ASP A 1 190 ? 9.986 -21.621 -4.604 1.00 97.69 190 ASP A N 1
ATOM 1454 C CA . ASP A 1 190 ? 9.250 -20.562 -5.293 1.00 97.69 190 ASP A CA 1
ATOM 1455 C C . ASP A 1 190 ? 7.910 -20.288 -4.582 1.00 97.69 190 ASP A C 1
ATOM 1457 O O . ASP A 1 190 ? 7.236 -21.195 -4.086 1.00 97.69 190 ASP A O 1
ATOM 1461 N N . LYS A 1 191 ? 7.518 -19.013 -4.545 1.00 97.50 191 LYS A N 1
ATOM 1462 C CA . LYS A 1 191 ? 6.347 -18.508 -3.823 1.00 97.50 191 LYS A CA 1
ATOM 1463 C C . LYS A 1 191 ? 5.410 -17.764 -4.782 1.00 97.50 191 LYS A C 1
ATOM 1465 O O . LYS A 1 191 ? 5.435 -16.531 -4.813 1.00 97.50 191 LYS A O 1
ATOM 1470 N N . PRO A 1 192 ? 4.584 -18.466 -5.581 1.00 98.25 192 PRO A N 1
ATOM 1471 C CA . PRO A 1 192 ? 3.661 -17.825 -6.516 1.00 98.25 192 PRO A CA 1
ATOM 1472 C C . PRO A 1 192 ? 2.771 -16.769 -5.846 1.00 98.25 192 PRO A C 1
ATOM 1474 O O . PRO A 1 192 ? 2.490 -16.837 -4.647 1.00 98.25 192 PRO A O 1
ATOM 1477 N N . TRP A 1 193 ? 2.329 -15.780 -6.620 1.00 98.56 193 TRP A N 1
ATOM 1478 C CA . TRP A 1 193 ? 1.352 -14.799 -6.153 1.00 98.56 193 TRP A CA 1
ATOM 1479 C C . TRP A 1 193 ? -0.010 -15.459 -5.916 1.00 98.56 193 TRP A C 1
ATOM 1481 O O . TRP A 1 193 ? -0.515 -16.199 -6.761 1.00 98.56 193 TRP A O 1
ATOM 1491 N N . GLN A 1 194 ? -0.629 -15.172 -4.772 1.00 98.50 194 GLN A N 1
ATOM 1492 C CA . GLN A 1 194 ? -1.926 -15.735 -4.389 1.00 98.50 194 GLN A CA 1
ATOM 1493 C C . GLN A 1 194 ? -3.072 -14.788 -4.770 1.00 98.50 194 GLN A C 1
ATOM 1495 O O . GLN A 1 194 ? -3.788 -14.271 -3.911 1.00 98.50 194 GLN A O 1
ATOM 1500 N N . TRP A 1 195 ? -3.258 -14.562 -6.074 1.00 97.94 195 TRP A N 1
ATOM 1501 C CA . TRP A 1 195 ? -4.202 -13.575 -6.620 1.00 97.94 195 TRP A CA 1
ATOM 1502 C C . TRP A 1 195 ? -5.638 -13.717 -6.101 1.00 97.94 195 TRP A C 1
ATOM 1504 O O . TRP A 1 195 ? -6.284 -12.725 -5.769 1.00 97.94 195 TRP A O 1
ATOM 1514 N N . GLU A 1 196 ? -6.138 -14.951 -5.989 1.00 97.12 196 GLU A N 1
ATOM 1515 C CA . GLU A 1 196 ? -7.472 -15.231 -5.441 1.00 97.12 196 GLU A CA 1
ATOM 1516 C C . GLU A 1 196 ? -7.621 -14.755 -3.997 1.00 97.12 196 GLU A C 1
ATOM 1518 O O . GLU A 1 196 ? -8.655 -14.187 -3.647 1.00 97.12 196 GLU A O 1
ATOM 1523 N N . ARG A 1 197 ? -6.577 -14.924 -3.177 1.00 97.75 197 ARG A N 1
ATOM 1524 C CA . ARG A 1 197 ? -6.582 -14.447 -1.791 1.00 97.75 197 ARG A CA 1
ATOM 1525 C C . ARG A 1 197 ? -6.559 -12.931 -1.733 1.00 97.75 197 ARG A C 1
ATOM 1527 O O . ARG A 1 197 ? -7.364 -12.365 -1.007 1.00 97.75 197 ARG A O 1
ATOM 1534 N N . MET A 1 198 ? -5.726 -12.277 -2.547 1.00 97.81 198 MET A N 1
ATOM 1535 C CA . MET A 1 198 ? -5.698 -10.810 -2.617 1.00 97.81 198 MET A CA 1
ATOM 1536 C C . MET A 1 198 ? -7.086 -10.244 -2.945 1.00 97.81 198 MET A C 1
ATOM 1538 O O . MET A 1 198 ? -7.587 -9.383 -2.225 1.00 97.81 198 MET A O 1
ATOM 1542 N N . ARG A 1 199 ? -7.757 -10.790 -3.972 1.00 95.00 199 ARG A N 1
ATOM 1543 C CA . ARG A 1 199 ? -9.135 -10.403 -4.331 1.00 95.00 199 ARG A CA 1
ATOM 1544 C C . ARG A 1 199 ? -10.151 -10.732 -3.232 1.00 95.00 199 ARG A C 1
ATOM 1546 O O . ARG A 1 199 ? -11.130 -10.015 -3.062 1.00 95.00 199 ARG A O 1
ATOM 1553 N N . GLY A 1 200 ? -9.963 -11.839 -2.515 1.00 94.69 200 GLY A N 1
ATOM 1554 C CA . GLY A 1 200 ? -10.855 -12.261 -1.435 1.00 94.69 200 GLY A CA 1
ATOM 1555 C C . GLY A 1 200 ? -10.740 -11.396 -0.178 1.00 94.69 200 GLY A C 1
ATOM 1556 O O . GLY A 1 200 ? -11.749 -11.148 0.486 1.00 94.69 200 GLY A O 1
ATOM 1557 N N . ASN A 1 201 ? -9.536 -10.920 0.127 1.00 96.25 201 ASN A N 1
ATOM 1558 C CA . ASN A 1 201 ? -9.212 -10.214 1.364 1.00 96.25 201 ASN A CA 1
ATOM 1559 C C . ASN A 1 201 ? -9.378 -8.696 1.250 1.00 96.25 201 ASN A C 1
ATOM 1561 O O . ASN A 1 201 ? -9.701 -8.045 2.240 1.00 96.25 201 ASN A O 1
ATOM 1565 N N . ALA A 1 202 ? -9.213 -8.134 0.052 1.00 94.81 202 ALA A N 1
ATOM 1566 C CA . ALA A 1 202 ? -9.380 -6.708 -0.184 1.00 94.81 202 ALA A CA 1
ATOM 1567 C C . ALA A 1 202 ? -10.858 -6.290 -0.264 1.00 94.81 202 ALA A C 1
ATOM 1569 O O . ALA A 1 202 ? -11.714 -6.999 -0.803 1.00 94.81 202 ALA A O 1
ATOM 1570 N N . GLY A 1 203 ? -11.156 -5.101 0.257 1.00 93.00 203 GLY A N 1
ATOM 1571 C CA . GLY A 1 203 ? -12.417 -4.410 -0.000 1.00 93.00 203 GLY A CA 1
ATOM 1572 C C . GLY A 1 203 ? -12.392 -3.777 -1.389 1.00 93.00 203 GLY A C 1
ATOM 1573 O O . GLY A 1 203 ? -13.316 -3.966 -2.182 1.00 93.00 203 GLY A O 1
ATOM 1574 N N . LYS A 1 204 ? -11.288 -3.087 -1.692 1.00 93.69 204 LYS A N 1
ATOM 1575 C CA . LYS A 1 204 ? -10.987 -2.452 -2.979 1.00 93.69 204 LYS A CA 1
ATOM 1576 C C . LYS A 1 204 ? -9.505 -2.589 -3.310 1.00 93.69 204 LYS A C 1
ATOM 1578 O O . LYS A 1 204 ? -8.676 -2.619 -2.398 1.00 93.69 204 LYS A O 1
ATOM 1583 N N . ILE A 1 205 ? -9.177 -2.625 -4.600 1.00 95.62 205 ILE A N 1
ATOM 1584 C CA . ILE A 1 205 ? -7.795 -2.543 -5.084 1.00 95.62 205 ILE A CA 1
ATOM 1585 C C . ILE A 1 205 ? -7.710 -1.554 -6.244 1.00 95.62 205 ILE A C 1
ATOM 1587 O O . ILE A 1 205 ? -8.371 -1.713 -7.270 1.00 95.62 205 ILE A O 1
ATOM 1591 N N . PHE A 1 206 ? -6.833 -0.573 -6.098 1.00 95.88 206 PHE A N 1
ATOM 1592 C CA . PHE A 1 206 ? -6.430 0.350 -7.145 1.00 95.88 206 PHE A CA 1
ATOM 1593 C C . PHE A 1 206 ? -4.982 0.048 -7.512 1.00 95.88 206 PHE A C 1
ATOM 1595 O O . PHE A 1 206 ? -4.110 0.083 -6.652 1.00 95.88 206 PHE A O 1
ATOM 1602 N N . SER A 1 207 ? -4.711 -0.253 -8.775 1.00 96.94 207 SER A N 1
ATOM 1603 C CA . SER A 1 207 ? -3.351 -0.353 -9.300 1.00 96.94 207 SER A CA 1
ATOM 1604 C C . SER A 1 207 ? -3.075 0.861 -10.170 1.00 96.94 207 SER A C 1
ATOM 1606 O O . SER A 1 207 ? -3.893 1.197 -11.019 1.0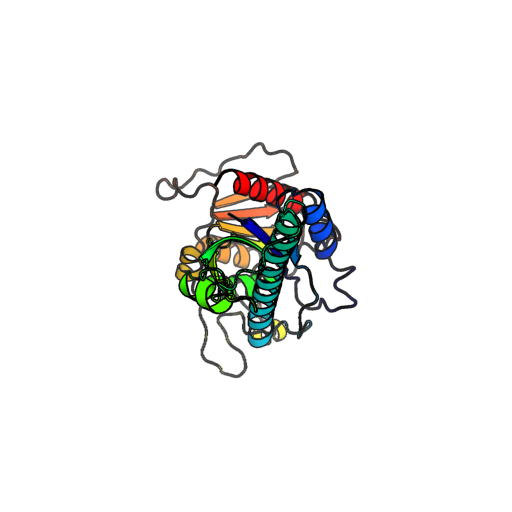0 96.94 207 SER A O 1
ATOM 1608 N N . ILE A 1 208 ? -1.955 1.542 -9.955 1.00 96.94 208 ILE A N 1
ATOM 1609 C CA . ILE A 1 208 ? -1.633 2.808 -10.612 1.00 96.94 208 ILE A CA 1
ATOM 1610 C C . ILE A 1 208 ? -0.235 2.718 -11.223 1.00 96.94 208 ILE A C 1
ATOM 1612 O O . ILE A 1 208 ? 0.682 2.263 -10.549 1.00 96.94 208 ILE A O 1
ATOM 1616 N N . CYS A 1 209 ? -0.042 3.166 -12.465 1.00 96.12 209 CYS A N 1
ATOM 1617 C CA . CYS A 1 209 ? 1.293 3.308 -13.061 1.00 96.12 209 CYS A CA 1
ATOM 1618 C C . CYS A 1 209 ? 1.407 4.553 -13.948 1.00 96.12 209 CYS A C 1
ATOM 1620 O O . CYS A 1 209 ? 0.403 5.119 -14.388 1.00 96.12 209 CYS A O 1
ATOM 1622 N N . GLY A 1 210 ? 2.644 4.987 -14.202 1.00 95.88 210 GLY A N 1
ATOM 1623 C CA . GLY A 1 210 ? 2.933 5.964 -15.244 1.00 95.88 210 GLY A CA 1
ATOM 1624 C C . GLY A 1 210 ? 2.970 5.277 -16.606 1.00 95.88 210 GLY A C 1
ATOM 1625 O O . GLY A 1 210 ? 3.382 4.122 -16.719 1.00 95.88 210 GLY A O 1
ATOM 1626 N N . SER A 1 211 ? 2.540 5.966 -17.660 1.00 94.19 211 SER A N 1
ATOM 1627 C CA . SER A 1 211 ? 2.638 5.463 -19.038 1.00 94.19 211 SER A CA 1
ATOM 1628 C C . SER A 1 211 ? 4.088 5.314 -19.514 1.00 94.19 211 SER A C 1
ATOM 1630 O O . SER A 1 211 ? 4.356 4.590 -20.468 1.00 94.19 211 SER A O 1
ATOM 1632 N N . ASP A 1 212 ? 4.998 6.036 -18.866 1.00 95.06 212 ASP A N 1
ATOM 1633 C CA . ASP A 1 212 ? 6.405 6.237 -19.196 1.00 95.06 212 ASP A CA 1
ATOM 1634 C C . ASP A 1 212 ? 7.341 5.795 -18.054 1.00 95.06 212 ASP A C 1
ATOM 1636 O O . ASP A 1 212 ? 8.445 6.321 -17.925 1.00 95.06 212 ASP A O 1
ATOM 1640 N N . ASP A 1 213 ? 6.908 4.851 -17.205 1.00 97.19 213 ASP A N 1
ATOM 1641 C CA . ASP A 1 213 ? 7.737 4.302 -16.123 1.00 97.19 213 ASP A CA 1
ATOM 1642 C C . ASP A 1 213 ? 9.063 3.733 -16.680 1.00 97.19 213 ASP A C 1
ATOM 1644 O O . ASP A 1 213 ? 9.044 2.785 -17.475 1.00 97.19 213 ASP A O 1
ATOM 1648 N N . PRO A 1 214 ? 10.227 4.304 -16.303 1.00 96.44 214 PRO A N 1
ATOM 1649 C CA . PR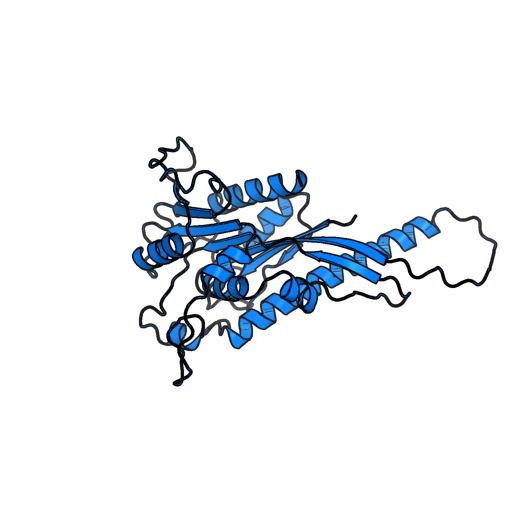O A 1 214 ? 11.513 3.888 -16.850 1.00 96.44 214 PRO A CA 1
ATOM 1650 C C . PRO A 1 214 ? 12.073 2.621 -16.188 1.00 96.44 214 PRO A C 1
ATOM 1652 O O . PRO A 1 214 ? 13.041 2.058 -16.702 1.00 96.44 214 PRO A O 1
ATOM 1655 N N . PHE A 1 215 ? 11.512 2.182 -15.055 1.00 95.81 215 PHE A N 1
ATOM 1656 C CA . PHE A 1 215 ? 12.016 1.044 -14.281 1.00 95.81 215 PHE A CA 1
ATOM 1657 C C . PHE A 1 215 ? 11.155 -0.200 -14.460 1.00 95.81 215 PHE A C 1
ATOM 1659 O O . PHE A 1 215 ? 11.693 -1.299 -14.599 1.00 95.81 215 PHE A O 1
ATOM 1666 N N . ILE A 1 216 ? 9.830 -0.036 -14.466 1.00 96.12 216 ILE A N 1
ATOM 1667 C CA . ILE A 1 216 ? 8.880 -1.145 -14.538 1.00 96.12 216 ILE A CA 1
ATOM 1668 C C . ILE A 1 216 ? 8.222 -1.158 -15.918 1.00 96.12 216 ILE A C 1
ATOM 1670 O O . ILE A 1 216 ? 7.423 -0.279 -16.242 1.00 96.12 216 ILE A O 1
ATOM 1674 N N . PRO A 1 217 ? 8.498 -2.177 -16.750 1.00 96.50 217 PRO A N 1
ATOM 1675 C CA . PRO A 1 217 ? 7.848 -2.304 -18.042 1.00 96.50 217 PRO A CA 1
ATOM 1676 C C . PRO A 1 217 ? 6.330 -2.431 -17.895 1.00 96.50 217 PRO A C 1
ATOM 1678 O O . PRO A 1 217 ? 5.840 -3.224 -17.093 1.00 96.50 217 PRO A O 1
ATOM 1681 N N . ARG A 1 218 ? 5.584 -1.755 -18.774 1.00 94.31 218 ARG A N 1
ATOM 1682 C CA . ARG A 1 218 ? 4.111 -1.747 -18.786 1.00 94.31 218 ARG A CA 1
ATOM 1683 C C . ARG A 1 218 ? 3.454 -3.135 -18.680 1.00 94.31 218 ARG A C 1
ATOM 1685 O O . ARG A 1 218 ? 2.417 -3.272 -18.041 1.00 94.31 218 ARG A O 1
ATOM 1692 N N . ARG A 1 219 ? 4.077 -4.174 -19.244 1.00 96.81 219 ARG A N 1
ATOM 1693 C CA . ARG A 1 219 ? 3.581 -5.561 -19.177 1.00 96.81 219 ARG A CA 1
ATOM 1694 C C . ARG A 1 219 ? 3.424 -6.095 -17.746 1.00 96.81 219 ARG A C 1
ATOM 1696 O O . ARG A 1 219 ? 2.542 -6.907 -17.512 1.00 96.81 219 ARG A O 1
ATOM 1703 N N . GLU A 1 220 ? 4.263 -5.653 -16.808 1.00 98.00 220 GLU A N 1
ATOM 1704 C CA . GLU A 1 220 ? 4.189 -6.079 -15.404 1.00 98.00 220 GLU A CA 1
ATOM 1705 C C . GLU A 1 220 ? 2.922 -5.517 -14.750 1.00 98.00 220 GLU A C 1
ATOM 1707 O O . GLU A 1 220 ? 2.188 -6.239 -14.080 1.00 98.00 220 GLU A O 1
ATOM 1712 N N . PHE A 1 221 ? 2.616 -4.245 -15.022 1.00 96.62 221 PHE A N 1
ATOM 1713 C CA . PHE A 1 221 ? 1.373 -3.608 -14.597 1.00 96.62 221 PHE A CA 1
ATOM 1714 C C . PHE A 1 221 ? 0.142 -4.267 -15.232 1.00 96.62 221 PHE A C 1
ATOM 1716 O O . PHE A 1 221 ? -0.828 -4.559 -14.534 1.00 96.62 221 PHE A O 1
ATOM 1723 N N . ASP A 1 222 ? 0.184 -4.541 -16.539 1.00 95.50 222 ASP A N 1
ATOM 1724 C CA . ASP A 1 222 ? -0.924 -5.207 -17.231 1.00 95.50 222 ASP A CA 1
ATOM 1725 C C . ASP A 1 222 ? -1.181 -6.617 -16.661 1.00 95.50 222 ASP A C 1
ATOM 1727 O O . ASP A 1 222 ? -2.335 -7.042 -16.565 1.00 95.50 222 ASP A O 1
ATOM 1731 N N . GLU A 1 223 ? -0.134 -7.330 -16.228 1.00 97.44 223 GLU A N 1
ATOM 1732 C CA . GLU A 1 223 ? -0.272 -8.622 -15.551 1.00 97.44 223 GLU A CA 1
ATOM 1733 C C . GLU A 1 223 ? -0.922 -8.479 -14.169 1.00 97.44 223 GLU A C 1
ATOM 1735 O O . GLU A 1 223 ? -1.870 -9.210 -13.881 1.00 97.44 223 GLU A O 1
ATOM 1740 N N . VAL A 1 224 ? -0.515 -7.496 -13.350 1.00 97.56 224 VAL A N 1
ATOM 1741 C CA . VAL A 1 224 ? -1.206 -7.179 -12.081 1.00 97.56 224 VAL A CA 1
ATOM 1742 C C . VAL A 1 224 ? -2.688 -6.899 -12.332 1.00 97.56 224 VAL A C 1
ATOM 1744 O O . VAL A 1 224 ? -3.549 -7.485 -11.672 1.00 97.56 224 VAL A O 1
ATOM 1747 N N . ALA A 1 225 ? -2.997 -6.034 -13.301 1.00 95.50 225 ALA A N 1
ATOM 1748 C CA . ALA A 1 225 ? -4.366 -5.659 -13.629 1.00 95.50 225 ALA A CA 1
ATOM 1749 C C . ALA A 1 225 ? -5.197 -6.863 -14.087 1.00 95.50 225 ALA A C 1
ATOM 1751 O O . ALA A 1 225 ? -6.318 -7.061 -13.615 1.00 95.50 225 ALA A O 1
ATOM 1752 N N . SER A 1 226 ? -4.633 -7.702 -14.957 1.00 94.81 226 SER A N 1
ATOM 1753 C CA . SER A 1 226 ? -5.284 -8.917 -15.441 1.00 94.81 226 SER A CA 1
ATOM 1754 C C . SER A 1 226 ? -5.534 -9.914 -14.309 1.00 94.81 226 SER A C 1
ATOM 1756 O O . SER A 1 226 ? -6.670 -10.339 -14.089 1.00 94.81 226 SER A O 1
ATOM 1758 N N . CYS A 1 227 ? -4.498 -10.240 -13.532 1.00 96.19 227 CYS A N 1
ATOM 1759 C CA . CYS A 1 227 ? -4.580 -11.221 -12.459 1.00 96.19 227 CYS A CA 1
ATOM 1760 C C . CYS A 1 227 ? -5.462 -10.764 -11.295 1.00 96.19 227 CYS A C 1
ATOM 1762 O O . CYS A 1 227 ? -6.042 -11.610 -10.619 1.00 96.19 227 CYS A O 1
ATOM 1764 N N . LEU A 1 228 ? -5.610 -9.463 -11.049 1.00 95.19 228 LEU A N 1
ATOM 1765 C CA . LEU A 1 228 ? -6.520 -8.931 -10.030 1.00 95.19 228 LEU A CA 1
ATOM 1766 C C . LEU A 1 228 ? -7.917 -8.586 -10.570 1.00 95.19 228 LEU A C 1
ATOM 1768 O O . LEU A 1 228 ? -8.755 -8.112 -9.804 1.00 95.19 228 LEU A O 1
ATOM 1772 N N . ASP A 1 229 ? -8.204 -8.890 -11.840 1.00 93.56 229 ASP A N 1
ATOM 1773 C CA . ASP A 1 229 ? -9.472 -8.575 -12.508 1.00 93.56 229 ASP A CA 1
ATOM 1774 C C . ASP A 1 229 ? -9.829 -7.075 -12.486 1.00 93.56 229 ASP A C 1
ATOM 1776 O O . ASP A 1 229 ? -11.007 -6.712 -12.416 1.00 93.56 229 ASP A O 1
ATOM 1780 N N . LEU A 1 230 ? -8.825 -6.199 -12.558 1.00 91.62 230 LEU A N 1
ATOM 1781 C CA . LEU A 1 230 ? -9.011 -4.750 -12.504 1.00 91.62 230 LEU A CA 1
ATOM 1782 C C . LEU A 1 230 ? -9.607 -4.211 -13.812 1.00 91.62 230 LEU A C 1
ATOM 1784 O O . LEU A 1 230 ? -9.309 -4.696 -14.907 1.00 91.62 230 LEU A O 1
ATOM 1788 N N . VAL A 1 231 ? -10.445 -3.179 -13.700 1.00 90.19 231 VAL A N 1
ATOM 1789 C CA . VAL A 1 231 ? -10.978 -2.439 -14.851 1.00 90.19 231 VAL A CA 1
ATOM 1790 C C . VAL A 1 231 ? -10.008 -1.319 -15.218 1.00 90.19 231 VAL A C 1
ATOM 1792 O O . VAL A 1 231 ? -9.712 -0.459 -14.390 1.00 90.19 231 VAL A O 1
ATOM 1795 N N . MET A 1 232 ? -9.517 -1.332 -16.458 1.00 86.75 232 MET A N 1
ATOM 1796 C CA . MET A 1 232 ? -8.584 -0.325 -16.969 1.00 86.75 232 MET A CA 1
ATOM 1797 C C . MET A 1 232 ? -9.268 1.033 -17.147 1.00 86.75 232 MET A C 1
ATOM 1799 O O . MET A 1 232 ? -10.336 1.118 -17.753 1.00 86.75 232 MET A O 1
ATOM 1803 N N . ARG A 1 233 ? -8.616 2.096 -16.675 1.00 82.69 233 ARG A N 1
ATOM 1804 C CA . ARG A 1 233 ? -8.974 3.498 -16.897 1.00 82.69 233 ARG A CA 1
ATOM 1805 C C . ARG A 1 233 ? -7.721 4.284 -17.266 1.00 82.69 233 ARG A C 1
ATOM 1807 O O . ARG A 1 233 ? -6.696 4.192 -16.590 1.00 82.69 233 ARG A O 1
ATOM 1814 N N . ASN A 1 234 ? -7.806 5.069 -18.331 1.00 75.62 234 ASN A N 1
ATOM 1815 C CA . ASN A 1 234 ? -6.756 6.019 -18.681 1.00 75.62 234 ASN A CA 1
ATOM 1816 C C . ASN A 1 234 ? -7.124 7.363 -18.061 1.00 75.62 234 ASN A C 1
ATOM 1818 O O . ASN A 1 234 ? -8.227 7.847 -18.296 1.00 75.62 234 ASN A O 1
ATOM 1822 N N . ASN A 1 235 ? -6.224 7.957 -17.280 1.00 66.50 235 ASN A N 1
ATOM 1823 C CA . ASN A 1 235 ? -6.444 9.288 -16.727 1.00 66.50 235 ASN A CA 1
ATOM 1824 C C . ASN A 1 235 ? -5.673 10.307 -17.576 1.00 66.50 235 ASN A C 1
ATOM 1826 O O . ASN A 1 235 ? -4.513 10.627 -17.298 1.00 66.50 235 ASN A O 1
ATOM 1830 N N . GLN A 1 236 ? -6.301 10.756 -18.665 1.00 50.69 236 GLN A N 1
ATOM 1831 C CA . GLN A 1 236 ? -5.767 11.822 -19.508 1.00 50.69 236 GLN A CA 1
ATOM 1832 C C . GLN A 1 236 ? -6.173 13.176 -18.908 1.00 50.69 236 GLN A C 1
ATOM 1834 O O . GLN A 1 236 ? -7.328 13.572 -18.962 1.00 50.69 236 GLN A O 1
ATOM 1839 N N . HIS A 1 237 ? -5.206 13.885 -18.319 1.00 43.25 237 HIS A N 1
ATOM 1840 C CA . HIS A 1 237 ? -5.291 15.314 -17.977 1.00 43.25 237 HIS A CA 1
ATOM 1841 C C . HIS A 1 237 ? -6.524 15.785 -17.177 1.00 43.25 237 HIS A C 1
ATOM 1843 O O . HIS A 1 237 ? -7.299 16.572 -17.702 1.00 43.25 237 HIS A O 1
ATOM 1849 N N . GLY A 1 238 ? -6.659 15.431 -15.891 1.00 40.72 238 GLY A N 1
ATOM 1850 C CA . GLY A 1 238 ? -7.353 16.247 -14.864 1.00 40.72 238 GLY A CA 1
ATOM 1851 C C . GLY A 1 238 ? -8.796 16.730 -15.130 1.00 40.72 238 GLY A C 1
ATOM 1852 O O . GLY A 1 238 ? -9.314 17.518 -14.347 1.00 40.72 238 GLY A O 1
ATOM 1853 N N . ASN A 1 239 ? -9.436 16.279 -16.204 1.00 34.34 239 ASN A N 1
ATOM 1854 C CA . ASN A 1 239 ? -10.757 16.651 -16.685 1.00 34.34 239 ASN A CA 1
ATOM 1855 C C . ASN A 1 239 ? -11.336 15.400 -17.350 1.00 34.34 239 ASN A C 1
ATOM 1857 O O . ASN A 1 239 ? -11.130 15.151 -18.536 1.00 34.34 239 ASN A O 1
ATOM 1861 N N . ASP A 1 240 ? -12.040 14.597 -16.557 1.00 41.81 240 ASP A N 1
ATOM 1862 C CA . ASP A 1 240 ? -12.750 13.413 -17.028 1.00 41.81 240 ASP A CA 1
ATOM 1863 C C . ASP A 1 240 ? -13.839 13.793 -18.046 1.00 41.81 240 ASP A C 1
ATOM 1865 O O . ASP A 1 240 ? -14.911 14.297 -17.699 1.00 41.81 240 ASP A O 1
ATOM 1869 N N . HIS A 1 241 ? -13.611 13.445 -19.307 1.00 36.12 241 HIS A N 1
ATOM 1870 C CA . HIS A 1 241 ? -14.662 12.900 -20.158 1.00 36.12 241 HIS A CA 1
ATOM 1871 C C . HIS A 1 241 ? -14.233 11.477 -20.504 1.00 36.12 241 HIS A C 1
ATOM 1873 O O . HIS A 1 241 ? -13.453 11.252 -21.423 1.00 36.12 241 HIS A O 1
ATOM 1879 N N . GLY A 1 242 ? -14.663 10.535 -19.661 1.00 38.06 242 GLY A N 1
ATOM 1880 C CA . GLY A 1 242 ? -14.292 9.131 -19.754 1.00 38.06 242 GLY A CA 1
ATOM 1881 C C . GLY A 1 242 ? -14.785 8.499 -21.049 1.00 38.06 242 GLY A C 1
ATOM 1882 O O . GLY A 1 242 ? -15.984 8.294 -21.221 1.00 38.06 242 GLY A O 1
ATOM 1883 N N . ASP A 1 243 ? -13.853 8.126 -21.919 1.00 34.03 243 ASP A N 1
ATOM 1884 C CA . ASP A 1 243 ? -14.116 7.135 -22.953 1.00 34.03 243 ASP A CA 1
ATOM 1885 C C . ASP A 1 243 ? -14.059 5.745 -22.302 1.00 34.03 243 ASP A C 1
ATOM 1887 O O . ASP A 1 243 ? -12.994 5.170 -22.057 1.00 34.03 243 ASP A O 1
ATOM 1891 N N . GLU A 1 244 ? -15.239 5.217 -21.965 1.00 41.19 244 GLU A N 1
ATOM 1892 C CA . GLU A 1 244 ? -15.420 3.831 -21.538 1.00 41.19 244 GLU A CA 1
ATOM 1893 C C . GLU A 1 244 ? -14.987 2.883 -22.664 1.00 41.19 244 GLU A C 1
ATOM 1895 O O . GLU A 1 244 ? -15.661 2.731 -23.685 1.00 41.19 244 GLU A O 1
ATOM 1900 N N . ILE A 1 245 ? -13.881 2.169 -22.457 1.00 43.84 245 ILE A N 1
ATOM 1901 C CA . ILE A 1 245 ? -13.618 0.948 -23.217 1.00 43.84 245 ILE A CA 1
ATOM 1902 C C . ILE A 1 245 ? -14.668 -0.071 -22.764 1.00 43.84 245 ILE A C 1
ATOM 1904 O O . ILE A 1 245 ? -14.680 -0.496 -21.608 1.00 43.84 245 ILE A O 1
ATOM 1908 N N . THR A 1 246 ? -15.574 -0.416 -23.680 1.00 32.97 246 THR A N 1
ATOM 1909 C CA . THR A 1 246 ? -16.782 -1.221 -23.447 1.00 32.97 246 THR A CA 1
ATOM 1910 C C . THR A 1 246 ? -16.540 -2.429 -22.528 1.00 32.97 246 THR A C 1
ATOM 1912 O O . THR A 1 246 ? -15.672 -3.257 -22.836 1.00 32.97 246 THR A O 1
ATOM 1915 N N . PRO A 1 247 ? -17.309 -2.581 -21.434 1.00 38.00 247 PRO A N 1
ATOM 1916 C CA . PRO A 1 247 ? -17.115 -3.665 -20.485 1.00 38.00 247 PRO A CA 1
ATOM 1917 C C . PRO A 1 247 ? -17.537 -5.019 -21.066 1.00 38.00 247 PRO A C 1
ATOM 1919 O O . PRO A 1 247 ? -18.513 -5.154 -21.802 1.00 38.00 247 PRO A O 1
ATOM 1922 N N . ASN A 1 248 ? -16.802 -6.064 -20.682 1.00 37.72 248 ASN A N 1
ATOM 1923 C CA . ASN A 1 248 ? -17.226 -7.446 -20.872 1.00 37.72 248 ASN A CA 1
ATOM 1924 C C . ASN A 1 248 ? -18.459 -7.703 -19.973 1.00 37.72 248 ASN A C 1
ATOM 1926 O O . ASN A 1 248 ? -18.333 -7.558 -18.753 1.00 37.72 248 ASN A O 1
ATOM 1930 N N . PRO A 1 249 ? -19.618 -8.129 -20.514 1.00 34.50 249 PRO A N 1
ATOM 1931 C CA . PRO A 1 249 ? -20.897 -8.193 -19.789 1.00 34.50 249 PRO A CA 1
ATOM 1932 C C . PRO A 1 249 ? -20.928 -9.178 -18.602 1.00 34.50 249 PRO A C 1
ATOM 1934 O O . PRO A 1 249 ? -21.907 -9.249 -17.870 1.00 34.50 249 PRO A O 1
ATOM 1937 N N . LYS A 1 250 ? -19.852 -9.938 -18.355 1.00 40.66 250 LYS A N 1
ATOM 1938 C CA . LYS A 1 250 ? -19.692 -10.761 -17.141 1.00 40.66 250 LYS A CA 1
ATOM 1939 C C . LYS A 1 250 ? -19.046 -10.025 -15.951 1.00 40.66 250 LYS A C 1
ATOM 1941 O O . LYS A 1 250 ? -18.913 -10.633 -14.891 1.00 40.66 250 LYS A O 1
ATOM 1946 N N . LYS A 1 251 ? -18.627 -8.758 -16.097 1.00 45.69 251 LYS A N 1
ATOM 1947 C CA . LYS A 1 251 ? -17.897 -7.979 -15.069 1.00 45.69 251 LYS A CA 1
ATOM 1948 C C . LYS A 1 251 ? -18.676 -6.784 -14.479 1.00 45.69 251 LYS A C 1
ATOM 1950 O O . LYS A 1 251 ? -18.128 -6.067 -13.647 1.00 45.69 251 LYS A O 1
ATOM 1955 N N . GLU A 1 252 ? -19.950 -6.600 -14.832 1.00 41.84 252 GLU A N 1
ATOM 1956 C CA . GLU A 1 252 ? -20.729 -5.371 -14.558 1.00 41.84 252 GLU A CA 1
ATOM 1957 C C . GLU A 1 252 ? -20.967 -5.022 -13.073 1.00 41.84 252 GLU A C 1
ATOM 1959 O O . GLU A 1 252 ? -21.269 -3.876 -12.761 1.00 41.84 252 GLU A O 1
ATOM 1964 N N . ASN A 1 253 ? -20.760 -5.944 -12.126 1.00 42.50 253 ASN A N 1
ATOM 1965 C CA . ASN A 1 253 ? -21.024 -5.686 -10.699 1.00 42.50 253 ASN A CA 1
ATOM 1966 C C . ASN A 1 253 ? -19.811 -5.191 -9.878 1.00 42.50 253 ASN A C 1
ATOM 1968 O O . ASN A 1 253 ? -19.895 -5.123 -8.653 1.00 42.50 253 ASN A O 1
ATOM 1972 N N . ARG A 1 254 ? -18.668 -4.862 -10.508 1.00 52.66 254 ARG A N 1
ATOM 1973 C CA . ARG A 1 254 ? -17.435 -4.420 -9.806 1.00 52.66 254 ARG A CA 1
ATOM 1974 C C . ARG A 1 254 ? -16.935 -3.020 -10.182 1.00 52.66 254 ARG A C 1
ATOM 1976 O O . ARG A 1 254 ? -15.873 -2.628 -9.703 1.00 52.66 254 ARG A O 1
ATOM 1983 N N . ASN A 1 255 ? -17.693 -2.261 -10.977 1.00 51.44 255 ASN A N 1
ATOM 1984 C CA . ASN A 1 255 ? -17.228 -1.094 -11.749 1.00 51.44 255 ASN A CA 1
ATOM 1985 C C . ASN A 1 255 ? -16.571 0.078 -10.978 1.00 51.44 255 ASN A C 1
ATOM 1987 O O . ASN A 1 255 ? -16.062 0.991 -11.624 1.00 51.44 255 ASN A O 1
ATOM 1991 N N . GLY A 1 256 ? -16.516 0.064 -9.640 1.00 58.25 256 GLY A N 1
ATOM 1992 C CA . GLY A 1 256 ? -15.794 1.064 -8.836 1.00 58.25 256 GLY A CA 1
ATOM 1993 C C . GLY A 1 256 ? -14.748 0.522 -7.853 1.00 58.25 256 GLY A C 1
ATOM 1994 O O . GLY A 1 256 ? -13.937 1.305 -7.367 1.00 58.25 256 GLY A O 1
ATOM 1995 N N . PHE A 1 257 ? -14.728 -0.784 -7.560 1.00 68.00 257 PHE A N 1
ATOM 1996 C CA . PHE A 1 257 ? -13.942 -1.338 -6.442 1.00 68.00 257 PHE A CA 1
ATOM 1997 C C . PHE A 1 257 ? -12.548 -1.843 -6.851 1.00 68.00 257 PHE A C 1
ATOM 1999 O O . PHE A 1 257 ? -11.667 -1.971 -6.006 1.00 68.00 257 PHE A O 1
ATOM 2006 N N . TYR A 1 258 ? -12.355 -2.152 -8.135 1.00 80.06 258 TYR A N 1
ATOM 2007 C CA . TYR A 1 258 ? -11.143 -2.778 -8.667 1.00 80.06 258 TYR A CA 1
ATOM 2008 C C . TYR A 1 258 ? -10.722 -2.065 -9.951 1.00 80.06 258 TYR A C 1
ATOM 2010 O O . TYR A 1 258 ? -11.297 -2.313 -11.012 1.00 80.06 258 TYR A O 1
ATOM 2018 N N . GLN A 1 259 ? -9.758 -1.151 -9.857 1.00 90.00 259 GLN A N 1
ATOM 2019 C CA . GLN A 1 259 ? -9.388 -0.258 -10.960 1.00 90.00 259 GLN A CA 1
ATOM 2020 C C . GLN A 1 259 ? -7.890 -0.311 -11.245 1.00 90.00 259 GLN A C 1
ATOM 2022 O O . GLN A 1 259 ? -7.076 -0.361 -10.327 1.00 90.00 259 GLN A O 1
ATOM 2027 N N . ALA A 1 260 ? -7.535 -0.268 -12.523 1.00 91.44 260 ALA A N 1
ATOM 2028 C CA . ALA A 1 260 ? -6.172 -0.079 -12.991 1.00 91.44 260 ALA A CA 1
ATOM 2029 C C . ALA A 1 260 ? -6.099 1.279 -13.694 1.00 91.44 260 ALA A C 1
ATOM 2031 O O . ALA A 1 260 ? -6.822 1.502 -14.661 1.00 91.44 260 ALA A O 1
ATOM 2032 N N . ILE A 1 261 ? -5.272 2.192 -13.192 1.00 93.50 261 ILE A N 1
ATOM 2033 C CA . ILE A 1 261 ? -5.216 3.589 -13.618 1.00 93.50 261 ILE A CA 1
ATOM 2034 C C . ILE A 1 261 ? -3.842 3.876 -14.212 1.00 93.50 261 ILE A C 1
ATOM 2036 O O . ILE A 1 261 ? -2.820 3.729 -13.543 1.00 93.50 261 ILE A O 1
ATOM 2040 N N . VAL A 1 262 ? -3.821 4.324 -15.463 1.00 93.00 262 VAL A N 1
ATOM 2041 C CA . VAL A 1 262 ? -2.589 4.760 -16.127 1.00 93.00 262 VAL A CA 1
ATOM 2042 C C . VAL A 1 262 ? -2.577 6.280 -16.185 1.00 93.00 262 VAL A C 1
ATOM 2044 O O . VAL A 1 262 ? -3.488 6.885 -16.753 1.00 93.00 262 VAL A O 1
ATOM 2047 N N . PHE A 1 263 ? -1.543 6.887 -15.606 1.00 92.19 263 PHE A N 1
ATOM 2048 C CA . PHE A 1 263 ? -1.294 8.318 -15.708 1.00 92.19 263 PHE A CA 1
ATOM 2049 C C . PHE A 1 263 ? -0.255 8.618 -16.779 1.00 92.19 263 PHE A C 1
ATOM 2051 O O . PHE A 1 263 ? 0.810 8.003 -16.816 1.00 92.19 263 PHE A O 1
ATOM 2058 N N . GLU A 1 264 ? -0.529 9.611 -17.615 1.00 89.94 264 GLU A N 1
ATOM 2059 C CA . GLU A 1 264 ? 0.437 10.052 -18.616 1.00 89.94 264 GLU A CA 1
ATOM 2060 C C . GLU A 1 264 ? 1.579 10.861 -17.996 1.00 89.94 264 GLU A C 1
ATOM 2062 O O . GLU A 1 264 ? 1.345 11.755 -17.179 1.00 89.94 264 GLU A O 1
ATOM 2067 N N . ASN A 1 265 ? 2.810 10.586 -18.436 1.00 89.31 265 ASN A N 1
ATOM 2068 C CA . ASN A 1 265 ? 4.013 11.354 -18.087 1.00 89.31 265 ASN A CA 1
ATOM 2069 C C . ASN A 1 265 ? 4.266 11.465 -16.571 1.00 89.31 265 ASN A C 1
ATOM 2071 O O . ASN A 1 265 ? 4.682 12.512 -16.065 1.00 89.31 265 ASN A O 1
ATOM 2075 N N . LYS A 1 266 ? 3.965 10.399 -15.822 1.00 92.81 266 LYS A N 1
ATOM 2076 C CA . LYS A 1 266 ? 4.230 10.320 -14.376 1.00 92.81 266 LYS A CA 1
ATOM 2077 C C . LYS A 1 266 ? 5.463 9.490 -14.042 1.00 92.81 266 LYS A C 1
ATOM 2079 O O . LYS A 1 266 ? 5.848 9.461 -12.872 1.00 92.81 266 LYS A O 1
ATOM 2084 N N . GLY A 1 267 ? 6.112 8.878 -15.031 1.00 94.06 267 GLY A N 1
ATOM 2085 C CA . GLY A 1 267 ? 7.257 7.999 -14.846 1.00 94.06 267 GLY A CA 1
ATOM 2086 C C . GLY A 1 267 ? 6.976 6.970 -13.755 1.00 94.06 267 GLY A C 1
ATOM 2087 O O . GLY A 1 267 ? 5.920 6.345 -13.723 1.00 94.06 267 GLY A O 1
ATOM 2088 N N . HIS A 1 268 ? 7.902 6.869 -12.808 1.00 95.06 268 HIS A N 1
ATOM 2089 C CA . HIS A 1 268 ? 7.778 6.021 -11.624 1.00 95.06 268 HIS A CA 1
ATOM 2090 C C . HIS A 1 268 ? 7.305 6.802 -10.386 1.00 95.06 268 HIS A C 1
ATOM 2092 O O . HIS A 1 268 ? 7.805 6.589 -9.292 1.00 95.06 268 HIS A O 1
ATOM 2098 N N . PHE A 1 269 ? 6.429 7.799 -10.556 1.00 94.81 269 PHE A N 1
ATOM 2099 C CA . PHE A 1 269 ? 5.865 8.602 -9.458 1.00 94.81 269 PHE A CA 1
ATOM 2100 C C . PHE A 1 269 ? 6.902 9.211 -8.491 1.00 94.81 269 PHE A C 1
ATOM 2102 O O . PHE A 1 269 ? 6.666 9.332 -7.288 1.00 94.81 269 PHE A O 1
ATOM 2109 N N . MET A 1 270 ? 8.060 9.626 -9.017 1.00 92.19 270 MET A N 1
ATOM 2110 C CA . MET A 1 270 ? 9.162 10.182 -8.217 1.00 92.19 270 MET A CA 1
ATOM 2111 C C . MET A 1 270 ? 9.060 11.702 -7.984 1.00 92.19 270 MET A C 1
ATOM 2113 O O . MET A 1 270 ? 10.046 12.375 -7.685 1.00 92.19 270 MET A O 1
ATOM 2117 N N . GLN A 1 271 ? 7.877 12.289 -8.182 1.00 93.81 271 GLN A N 1
ATOM 2118 C CA . GLN A 1 271 ? 7.653 13.720 -7.973 1.00 93.81 271 GLN A CA 1
ATOM 2119 C C . GLN A 1 271 ? 7.411 14.024 -6.494 1.00 93.81 271 GLN A C 1
ATOM 2121 O O . GLN A 1 271 ? 6.773 13.239 -5.800 1.00 93.81 271 GLN A O 1
ATOM 2126 N N . GLN A 1 272 ? 7.833 15.211 -6.043 1.00 93.38 272 GLN A N 1
ATOM 2127 C CA . GLN A 1 272 ? 7.654 15.680 -4.657 1.00 93.38 272 GLN A CA 1
ATOM 2128 C C . GLN A 1 272 ? 6.186 15.853 -4.233 1.00 93.38 272 GLN A C 1
ATOM 2130 O O . GLN A 1 272 ? 5.860 15.948 -3.055 1.00 93.38 272 GLN A O 1
ATOM 2135 N N . THR A 1 273 ? 5.281 15.951 -5.207 1.00 94.50 273 THR A N 1
ATOM 2136 C CA . THR A 1 273 ? 3.845 16.121 -4.983 1.00 94.50 273 THR A CA 1
ATOM 2137 C C . THR A 1 273 ? 3.075 15.346 -6.044 1.00 94.50 273 THR A C 1
ATOM 2139 O O . THR A 1 273 ? 3.565 15.161 -7.161 1.00 94.50 273 THR A O 1
ATOM 2142 N N . CYS A 1 274 ? 1.863 14.906 -5.708 1.00 94.38 274 CYS A N 1
ATOM 2143 C CA . CYS A 1 274 ? 0.969 14.243 -6.654 1.00 94.38 274 CYS A CA 1
ATOM 2144 C C . CYS A 1 274 ? -0.499 14.624 -6.370 1.00 94.38 274 CYS A C 1
ATOM 2146 O O . CYS A 1 274 ? -1.228 13.859 -5.731 1.00 94.38 274 CYS A O 1
ATOM 2148 N N . PRO A 1 275 ? -0.944 15.821 -6.801 1.00 94.12 275 PRO A N 1
ATOM 2149 C CA . PRO A 1 275 ? -2.321 16.291 -6.608 1.00 94.12 275 PRO A CA 1
ATOM 2150 C C . PRO A 1 275 ? -3.381 15.328 -7.139 1.00 94.12 275 PRO A C 1
ATOM 2152 O O . PRO A 1 275 ? -4.443 15.185 -6.538 1.00 94.12 275 PRO A O 1
ATOM 2155 N N . GLU A 1 276 ? -3.089 14.627 -8.232 1.00 91.31 276 GLU A N 1
ATOM 2156 C CA . GLU A 1 276 ? -4.030 13.683 -8.823 1.00 91.31 276 GLU A CA 1
ATOM 2157 C C . GLU A 1 276 ? -4.234 12.442 -7.943 1.00 91.31 276 GLU A C 1
ATOM 2159 O O . GLU A 1 276 ? -5.355 11.948 -7.817 1.00 91.31 276 GLU A O 1
ATOM 2164 N N . LEU A 1 277 ? -3.175 11.968 -7.276 1.00 92.19 277 LEU A N 1
ATOM 2165 C CA . LEU A 1 277 ? -3.284 10.885 -6.299 1.00 92.19 277 LEU A CA 1
ATOM 2166 C C . LEU A 1 277 ? -4.093 11.334 -5.075 1.00 92.19 277 LEU A C 1
ATOM 2168 O O . LEU A 1 277 ? -4.965 10.598 -4.620 1.00 92.19 277 LEU A O 1
ATOM 2172 N N . LEU A 1 278 ? -3.867 12.558 -4.582 1.00 93.88 278 LEU A N 1
ATOM 2173 C CA . LEU A 1 278 ? -4.669 13.133 -3.498 1.00 93.88 278 LEU A CA 1
ATOM 2174 C C . LEU A 1 278 ? -6.159 13.184 -3.865 1.00 93.88 278 LEU A C 1
ATOM 2176 O O . LEU A 1 278 ? -6.999 12.797 -3.056 1.00 93.88 278 LEU A O 1
ATOM 2180 N N . GLN A 1 279 ? -6.492 13.618 -5.083 1.00 90.69 279 GLN A N 1
ATOM 2181 C CA . GLN A 1 279 ? -7.877 13.697 -5.548 1.00 90.69 279 GLN A CA 1
ATOM 2182 C C . GLN A 1 279 ? -8.570 12.327 -5.532 1.00 90.69 279 GLN A C 1
ATOM 2184 O O . GLN A 1 279 ? -9.695 12.225 -5.039 1.00 90.69 279 GLN A O 1
ATOM 2189 N N . LEU A 1 280 ? -7.894 11.277 -6.014 1.00 88.62 280 LEU A N 1
ATOM 2190 C CA . LEU A 1 280 ? -8.419 9.906 -5.979 1.00 88.62 280 LEU A CA 1
ATOM 2191 C C . LEU A 1 280 ? -8.693 9.430 -4.547 1.00 88.62 280 LEU A C 1
ATOM 2193 O O . LEU A 1 280 ? -9.694 8.764 -4.291 1.00 88.62 280 LEU A O 1
ATOM 2197 N N . LEU A 1 281 ? -7.812 9.775 -3.610 1.00 90.44 281 LEU A N 1
ATOM 2198 C CA . LEU A 1 281 ? -7.919 9.339 -2.220 1.00 90.44 281 LEU A CA 1
ATOM 2199 C C . LEU A 1 281 ? -9.011 10.086 -1.461 1.00 90.44 281 LEU A C 1
ATOM 2201 O O . LEU A 1 281 ? -9.786 9.463 -0.744 1.00 90.44 281 LEU A O 1
ATOM 2205 N N . VAL A 1 282 ? -9.125 11.403 -1.642 1.00 87.31 282 VAL A N 1
ATOM 2206 C CA . VAL A 1 282 ? -10.185 12.205 -1.007 1.00 87.31 282 VAL A CA 1
ATOM 2207 C C . VAL A 1 282 ? -11.572 11.706 -1.423 1.00 87.31 282 VAL A C 1
ATOM 2209 O O . VAL A 1 282 ? -12.468 11.623 -0.585 1.00 87.31 282 VAL A O 1
ATOM 2212 N N . GLN A 1 283 ? -11.747 11.313 -2.688 1.00 82.06 283 GLN A N 1
ATOM 2213 C CA . GLN A 1 283 ? -12.992 10.698 -3.161 1.00 82.06 283 GLN A CA 1
ATOM 2214 C C . GLN A 1 283 ? -13.289 9.366 -2.457 1.00 82.06 283 GLN A C 1
ATOM 2216 O O . GLN A 1 283 ? -14.437 9.099 -2.105 1.00 82.06 283 GLN A O 1
ATOM 2221 N N . GLU A 1 284 ? -12.265 8.544 -2.220 1.00 82.69 284 GLU A N 1
ATOM 2222 C CA . GLU A 1 284 ? -12.412 7.276 -1.504 1.00 82.69 284 GLU A CA 1
ATOM 2223 C C . GLU A 1 284 ? -12.796 7.503 -0.035 1.00 82.69 284 GLU A C 1
ATOM 2225 O O . GLU A 1 284 ? -13.752 6.893 0.446 1.00 82.69 284 GLU A O 1
ATOM 2230 N N . PHE A 1 285 ? -12.142 8.440 0.656 1.00 80.25 285 PHE A N 1
ATOM 2231 C CA . PHE A 1 285 ? -12.474 8.773 2.043 1.00 80.25 285 PHE A CA 1
ATOM 2232 C C . PHE A 1 285 ? -13.865 9.394 2.200 1.00 80.25 285 PHE A C 1
ATOM 2234 O O . PHE A 1 285 ? -14.549 9.094 3.173 1.00 80.25 285 PHE A O 1
ATOM 2241 N N . ALA A 1 286 ? -14.341 10.182 1.232 1.00 74.56 286 ALA A N 1
ATOM 2242 C CA . ALA A 1 286 ? -15.711 10.702 1.253 1.00 74.56 286 ALA A CA 1
ATOM 2243 C C . ALA A 1 286 ? -16.775 9.583 1.242 1.00 74.56 286 ALA A C 1
ATOM 2245 O O . ALA A 1 286 ? -17.902 9.788 1.695 1.00 74.56 286 ALA A O 1
ATOM 2246 N N . SER A 1 287 ? -16.429 8.386 0.750 1.00 70.44 287 SER A N 1
ATOM 2247 C CA . SER A 1 287 ? -17.320 7.219 0.790 1.00 70.44 287 SER A CA 1
ATOM 2248 C C . SER A 1 287 ? -17.351 6.515 2.152 1.00 70.44 287 SER A C 1
ATOM 2250 O O . SER A 1 287 ? -18.313 5.805 2.446 1.00 70.44 287 SER A O 1
ATOM 2252 N N . TRP A 1 288 ? -16.346 6.730 3.012 1.00 68.62 288 TRP A N 1
ATOM 2253 C CA . TRP A 1 288 ? -16.279 6.112 4.344 1.00 68.62 288 TRP A CA 1
ATOM 2254 C C . TRP A 1 288 ? -17.330 6.661 5.310 1.00 68.62 288 TRP A C 1
ATOM 2256 O O . TRP A 1 288 ? -17.677 5.988 6.278 1.00 68.62 288 TRP A O 1
ATOM 2266 N N . ASP A 1 289 ? -17.881 7.840 5.028 1.00 57.84 289 ASP A N 1
ATOM 2267 C CA . ASP A 1 289 ? -18.940 8.458 5.833 1.00 57.84 289 ASP A CA 1
ATOM 2268 C C . ASP A 1 289 ? -20.339 7.899 5.529 1.00 57.84 289 ASP A C 1
ATOM 2270 O O . ASP A 1 289 ? -21.284 8.156 6.273 1.00 57.84 289 ASP A O 1
ATOM 2274 N N . GLN A 1 290 ? -20.494 7.137 4.440 1.00 54.38 290 GLN A N 1
ATOM 2275 C CA . GLN A 1 290 ? -21.794 6.649 3.956 1.00 54.38 290 GLN A CA 1
ATOM 2276 C C . GLN A 1 290 ? -22.122 5.205 4.384 1.00 54.38 290 GLN A C 1
ATOM 2278 O O . GLN A 1 290 ? -23.214 4.706 4.097 1.00 54.38 290 GLN A O 1
ATOM 2283 N N . HIS A 1 291 ? -21.195 4.530 5.063 1.00 45.28 291 HIS A N 1
ATOM 2284 C CA . HIS A 1 291 ? -21.296 3.140 5.535 1.00 45.28 291 HIS A CA 1
ATOM 2285 C C . HIS A 1 291 ? -20.939 3.049 7.014 1.00 45.28 291 HIS A C 1
ATOM 2287 O O . HIS A 1 291 ? -21.137 1.995 7.654 1.00 45.28 291 HIS A O 1
#

Secondary structure (DSSP, 8-state):
--EEEEEEEEPPTT--TTTGGGSTTHHHHHHHHHHH-TT--EEE--PPSSTTT--HHHHHHHHHHHHHHHHHHHHHHHHHHHHHHHHTS--S------PPP--EEEEEEEEEEEEETHHHHHHHHHHHH-SHHHHHHHT---EE-TT--EEEEEEPPPEEEEES--SS-TT-HHHHHTT-SSSPSTTPPP----HHHHHHH-SEEEEEEETT-SSS-HHHHHHHHHHTTPEEEEE-TTS---------TT-GGGTTTEEEEEETT-TTS-SS--HHHHHHHHHHHHHHTT-